Protein AF-A0AAJ5BG81-F1 (afdb_monomer)

pLDDT: mean 87.56, std 11.78, range [44.16, 97.94]

Secondary structure (DSSP, 8-state):
--HHHHHHHHHHHHTTSSSHHHHHHHTBT-SS-HHHHHHHHHHTTPPTTSSS-SB--SEEEEEEGGGTEEEEEE-TTTTT-SB--GGG-EEEEEEEE-SSTT---SPPGGG--TTT--HHHHHTTS-S-BPPPPTTSEEEEE-TTSEEEEEEE-TTTSSSEEEEEEEETTTT----PPP--

Nearest PDB structures (foldseek):
  8zqg-assembly1_B  TM=4.644E-01  e=1.596E-01  Homo sapiens
  3h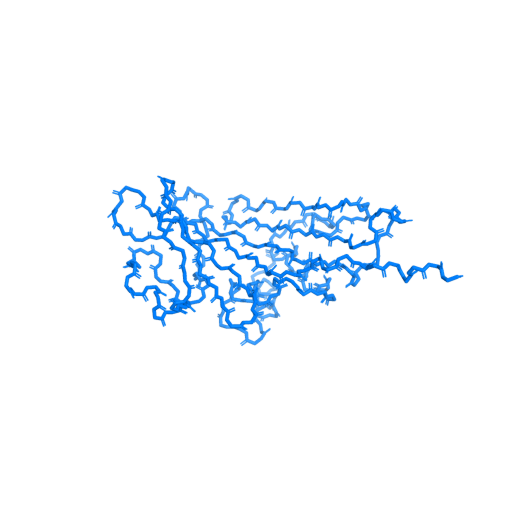xm-assembly1_A  TM=5.749E-01  e=1.935E+00  Thermus thermophilus HB27
  4ncb-assembly1_A  TM=5.643E-01  e=2.516E+00  Thermus thermophilus
  4n76-assembly1_A  TM=5.417E-01  e=2.516E+00  Thermus thermophilus
  5xq2-assembly1_A  TM=5.179E-01  e=2.686E+00  Thermus thermophilus HB27

Mea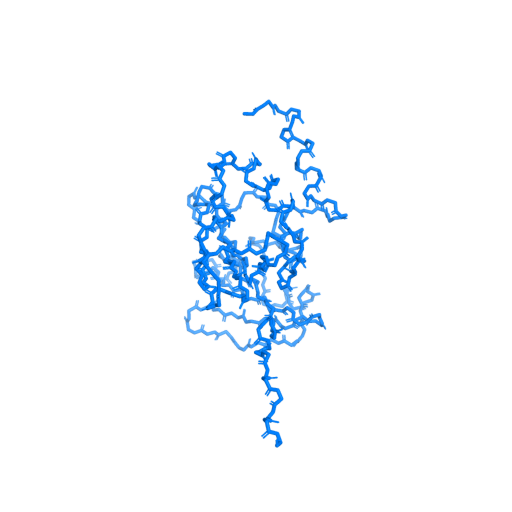n predicted aligned error: 6.21 Å

Foldseek 3Di:
DDPVLLVVLQVVQQPPHPHNQQSLQVQFLPFQCLVSVVSVCVNLVHDPCQRPPQFFDQWRWHPPQLQQKIWIKGALCNVPDRGGDSRRIGGFKMKFFDPDPRGNPIQHPQNDDQAAADPVVVCVRAHPDKDDQDPQRWIWGAHPVQKIWIFRADPVPNGGTGMIMIGGPPSDPDPDDPDDD

Solvent-accessible surface area (backbone atoms only — not comparable to full-atom values): 10131 Å² total; per-residue (Å²): 132,60,71,67,62,51,52,53,48,49,52,64,59,12,62,97,39,98,38,61,42,40,34,52,60,71,40,36,51,34,59,64,43,42,74,60,51,53,47,50,33,59,73,69,70,48,63,89,48,66,87,63,51,68,65,50,46,68,65,46,79,40,73,41,61,79,48,16,37,36,41,35,30,32,34,90,57,38,91,81,36,68,59,67,62,64,51,50,38,26,32,48,28,43,33,40,32,52,77,53,102,33,22,42,85,66,72,54,46,76,83,50,50,49,76,72,36,42,82,72,62,45,36,81,59,63,29,92,48,60,55,74,74,44,96,83,39,34,33,41,27,50,36,98,86,43,35,36,42,35,38,27,49,29,81,91,69,81,40,12,45,31,32,41,36,37,37,34,68,74,67,75,68,74,83,76,71,77,78,84,126

Radius of gyration: 17.56 Å; Cα contacts (8 Å, |Δi|>4): 326; chains: 1; bounding box: 40×59×44 Å

Sequence (181 aa):
MDKTQREIIMQTLMEPFPTLAEAICIRVGCHNIYNWLLRLEQLYELSPHTICPELLKKQHRVVLAQEGLTLTLSHPHVIYVPRGDKERWCLESAEFEFVQTNSWKTEAPFSLDIQSESLTSIQTKLSDDFTDITDDLRQSYYLDDGRVVEVTWNDKLGKGIQRILVVRLGVDIEFELPESE

Structure (mmCIF, N/CA/C/O backbone):
data_AF-A0AAJ5BG81-F1
#
_entry.id   AF-A0AAJ5BG81-F1
#
loop_
_atom_site.group_PDB
_atom_site.id
_atom_site.type_symbol
_atom_site.label_atom_id
_atom_site.label_alt_id
_atom_site.label_comp_id
_atom_site.label_asym_id
_atom_site.label_entity_id
_atom_site.label_seq_id
_atom_site.pdbx_PDB_ins_code
_atom_site.Cartn_x
_atom_site.Cartn_y
_atom_site.Cartn_z
_atom_site.occupancy
_atom_site.B_iso_or_equiv
_atom_site.auth_seq_id
_atom_site.auth_comp_id
_atom_site.auth_asym_id
_atom_site.auth_atom_id
_atom_site.pdbx_PDB_model_num
ATOM 1 N N . MET A 1 1 ? 7.440 21.976 -7.344 1.00 82.38 1 MET A N 1
ATOM 2 C CA . MET A 1 1 ? 6.449 21.811 -8.434 1.00 82.38 1 MET A CA 1
ATOM 3 C C . MET A 1 1 ? 5.371 22.885 -8.299 1.00 82.38 1 MET A C 1
ATOM 5 O O . MET A 1 1 ? 5.096 23.277 -7.168 1.00 82.38 1 MET A O 1
ATOM 9 N N . ASP A 1 2 ? 4.781 23.396 -9.389 1.00 88.38 2 ASP A N 1
ATOM 10 C CA . ASP A 1 2 ? 3.639 24.318 -9.255 1.00 88.38 2 ASP A CA 1
ATOM 11 C C . ASP A 1 2 ? 2.362 23.574 -8.812 1.00 88.38 2 ASP A C 1
ATOM 13 O O . ASP A 1 2 ? 2.236 22.357 -8.978 1.00 88.38 2 ASP A O 1
ATOM 17 N N . LYS A 1 3 ? 1.424 24.291 -8.180 1.00 86.69 3 LYS A N 1
ATOM 18 C CA . LYS A 1 3 ? 0.228 23.686 -7.572 1.00 86.69 3 LYS A CA 1
ATOM 19 C C . LYS A 1 3 ? -0.666 22.993 -8.610 1.00 86.69 3 LYS A C 1
ATOM 21 O O . LYS A 1 3 ? -1.166 21.904 -8.344 1.00 86.69 3 LYS A O 1
ATOM 26 N N . THR A 1 4 ? -0.813 23.589 -9.789 1.00 91.19 4 THR A N 1
ATOM 27 C CA . THR A 1 4 ? -1.658 23.081 -10.877 1.00 91.19 4 THR A CA 1
ATOM 28 C C . THR A 1 4 ? -1.113 21.767 -11.432 1.00 91.19 4 THR A C 1
ATOM 30 O O . THR A 1 4 ? -1.856 20.809 -11.631 1.00 91.19 4 THR A O 1
ATOM 33 N N . GLN A 1 5 ? 0.202 21.680 -11.630 1.00 91.62 5 GLN A N 1
ATOM 34 C CA . GLN A 1 5 ? 0.871 20.468 -12.085 1.00 91.62 5 GLN A CA 1
ATOM 35 C C . GLN A 1 5 ? 0.736 19.336 -11.061 1.00 91.62 5 GLN A C 1
ATOM 37 O O . GLN A 1 5 ? 0.452 18.198 -11.440 1.00 91.62 5 GLN A O 1
ATOM 42 N N . ARG A 1 6 ? 0.876 19.649 -9.765 1.00 92.12 6 ARG A N 1
ATOM 43 C CA . ARG A 1 6 ? 0.668 18.677 -8.681 1.00 92.12 6 ARG A CA 1
ATOM 44 C C . ARG A 1 6 ? -0.755 18.112 -8.694 1.00 92.12 6 ARG A C 1
ATOM 46 O O . ARG A 1 6 ? -0.924 16.905 -8.550 1.00 92.12 6 ARG A O 1
ATOM 53 N N . GLU A 1 7 ? -1.760 18.965 -8.883 1.00 92.62 7 GLU A N 1
ATOM 54 C CA . GLU A 1 7 ? -3.172 18.563 -8.951 1.00 92.62 7 GLU A CA 1
ATOM 55 C C . GLU A 1 7 ? -3.458 17.659 -10.158 1.00 92.62 7 GLU A C 1
ATOM 57 O O . GLU A 1 7 ? -4.109 16.627 -10.004 1.00 92.62 7 GLU A O 1
ATOM 62 N N . ILE A 1 8 ? -2.907 17.981 -11.333 1.00 93.88 8 ILE A N 1
ATOM 63 C CA . ILE A 1 8 ? -3.045 17.152 -12.543 1.00 93.88 8 ILE A CA 1
ATOM 64 C C . ILE A 1 8 ? -2.420 15.767 -12.335 1.00 93.88 8 ILE A C 1
ATOM 66 O O . ILE A 1 8 ? -3.036 14.751 -12.667 1.00 93.88 8 ILE A O 1
ATOM 70 N N . ILE A 1 9 ? -1.206 15.709 -11.776 1.00 94.25 9 ILE A N 1
ATOM 71 C CA . ILE A 1 9 ? -0.529 14.437 -11.485 1.00 94.25 9 ILE A CA 1
ATOM 72 C C . ILE A 1 9 ? -1.355 13.617 -10.493 1.00 94.25 9 ILE A C 1
ATOM 74 O O . ILE A 1 9 ? -1.564 12.428 -10.722 1.00 94.25 9 ILE A O 1
ATOM 78 N N . MET A 1 10 ? -1.864 14.253 -9.435 1.00 93.06 10 MET A N 1
ATOM 79 C CA . MET A 1 10 ? -2.703 13.598 -8.434 1.00 93.06 10 MET A CA 1
ATOM 80 C C . MET A 1 10 ? -3.964 12.987 -9.062 1.00 93.06 10 MET A C 1
ATOM 82 O O . MET A 1 10 ? -4.200 11.792 -8.904 1.00 93.06 10 MET A O 1
ATOM 86 N N . GLN A 1 11 ? -4.726 13.760 -9.842 1.00 93.38 11 GLN A N 1
ATOM 87 C CA . GLN A 1 11 ? -5.925 13.264 -10.537 1.00 93.38 11 GLN A CA 1
ATOM 88 C C . GLN A 1 11 ? -5.607 12.072 -11.441 1.00 93.38 11 GLN A C 1
ATOM 90 O O . GLN A 1 11 ? -6.301 11.059 -11.428 1.00 93.38 11 GLN A O 1
ATOM 95 N N . THR A 1 12 ? -4.501 12.172 -12.173 1.00 94.25 12 THR A N 1
ATOM 96 C CA . THR A 1 12 ? -4.049 11.125 -13.087 1.00 94.25 12 THR A CA 1
ATOM 97 C C . THR A 1 12 ? -3.624 9.844 -12.358 1.00 94.25 12 THR A C 1
ATOM 99 O O . THR A 1 12 ? -3.783 8.743 -12.885 1.00 94.25 12 THR A O 1
ATOM 102 N N . LEU A 1 13 ? -3.033 9.965 -11.166 1.00 94.94 13 LEU A N 1
ATOM 103 C CA . LEU A 1 13 ? -2.655 8.819 -10.338 1.00 94.94 13 LEU A CA 1
ATOM 104 C C . LEU A 1 13 ? -3.878 8.126 -9.737 1.00 94.94 13 LEU A C 1
ATOM 106 O O . LEU A 1 13 ? -3.864 6.900 -9.605 1.00 94.94 13 LEU A O 1
ATOM 110 N N . MET A 1 14 ? -4.893 8.914 -9.378 1.00 95.12 14 MET A N 1
ATOM 111 C CA . MET A 1 14 ? -6.110 8.446 -8.729 1.00 95.12 14 MET A CA 1
ATOM 112 C C . MET A 1 14 ? -7.045 7.725 -9.694 1.00 95.12 14 MET A C 1
ATOM 114 O O . MET A 1 14 ? -7.597 6.714 -9.300 1.00 95.12 14 MET A O 1
ATOM 118 N N . GLU A 1 15 ? -7.201 8.164 -10.945 1.00 91.31 15 GLU A N 1
ATOM 119 C CA . GLU A 1 15 ? -8.216 7.615 -11.858 1.00 91.31 15 GLU A CA 1
ATOM 120 C C . GLU A 1 15 ? -8.143 6.072 -12.033 1.00 91.31 15 GLU A C 1
ATOM 122 O O . GLU A 1 15 ? -7.051 5.519 -12.246 1.00 91.31 15 GLU A O 1
ATOM 127 N N . PRO A 1 16 ? -9.286 5.348 -11.973 1.00 92.88 16 PRO A N 1
ATOM 128 C CA . PRO A 1 16 ? -10.665 5.796 -11.685 1.00 92.88 16 PRO A CA 1
ATOM 129 C C . PRO A 1 16 ? -11.052 5.777 -10.188 1.00 92.88 16 PRO A C 1
ATOM 131 O O . PRO A 1 16 ? -12.233 5.790 -9.849 1.00 92.88 16 PRO A O 1
ATOM 134 N N . PHE A 1 17 ? -10.079 5.689 -9.288 1.00 94.19 17 PHE A N 1
ATOM 135 C CA . PHE A 1 17 ? -10.273 5.516 -7.852 1.00 94.19 17 PHE A CA 1
ATOM 136 C C . PHE A 1 17 ? -10.513 6.850 -7.123 1.00 94.19 17 PHE A C 1
ATOM 138 O O . PHE A 1 17 ? -9.946 7.881 -7.497 1.00 94.19 17 PHE A O 1
ATOM 145 N N . PRO A 1 18 ? -11.327 6.846 -6.055 1.00 90.81 18 PRO A N 1
ATOM 146 C CA . PRO A 1 18 ? -11.642 8.037 -5.271 1.00 90.81 18 PRO A CA 1
ATOM 147 C C . PRO A 1 18 ? -10.459 8.561 -4.452 1.00 90.81 18 PRO A C 1
ATOM 149 O O . PRO A 1 18 ? -10.430 9.750 -4.146 1.00 90.81 18 PRO A O 1
ATOM 152 N N . THR A 1 19 ? -9.477 7.717 -4.109 1.00 94.31 19 THR A N 1
ATOM 153 C CA . THR A 1 19 ? -8.321 8.109 -3.288 1.00 94.31 19 THR A CA 1
ATOM 154 C C . THR A 1 19 ? -7.008 7.581 -3.860 1.00 94.31 19 THR A C 1
ATOM 156 O O . THR A 1 19 ? -6.962 6.556 -4.547 1.00 94.31 19 THR A O 1
ATOM 159 N N . LEU A 1 20 ? -5.901 8.264 -3.546 1.00 95.81 20 LEU A N 1
ATOM 160 C CA . LEU A 1 20 ? -4.566 7.777 -3.903 1.00 95.81 20 LEU A CA 1
ATOM 161 C C . LEU A 1 20 ? -4.244 6.456 -3.189 1.00 95.81 20 LEU A C 1
ATOM 163 O O . LEU A 1 20 ? -3.620 5.581 -3.785 1.00 95.81 20 LEU A O 1
ATOM 167 N N . ALA A 1 21 ? -4.691 6.288 -1.940 1.00 96.62 21 ALA A N 1
ATOM 168 C CA . ALA A 1 21 ? -4.497 5.051 -1.191 1.00 96.62 21 ALA A CA 1
ATOM 169 C C . ALA A 1 21 ? -5.167 3.858 -1.888 1.00 96.62 21 ALA A C 1
ATOM 171 O O . ALA A 1 21 ? -4.543 2.808 -2.038 1.00 96.62 21 ALA A O 1
ATOM 172 N N . GLU A 1 22 ? -6.392 4.023 -2.391 1.00 95.81 22 GLU A N 1
ATOM 173 C CA . GLU A 1 22 ? -7.070 2.986 -3.176 1.00 95.81 22 GLU A CA 1
ATOM 174 C C . GLU A 1 22 ? -6.358 2.713 -4.500 1.00 95.81 22 GLU A C 1
ATOM 176 O O . GLU A 1 22 ? -6.119 1.552 -4.842 1.00 95.81 22 GLU A O 1
ATOM 181 N N . ALA A 1 23 ? -5.933 3.766 -5.203 1.00 96.62 23 ALA A N 1
ATOM 182 C CA . ALA A 1 23 ? -5.165 3.630 -6.435 1.00 96.62 23 ALA A CA 1
ATOM 183 C C . ALA A 1 23 ? -3.853 2.850 -6.234 1.00 96.62 23 ALA A C 1
ATOM 185 O O . ALA A 1 23 ? -3.484 2.051 -7.101 1.00 96.62 23 ALA A O 1
ATOM 186 N N . ILE A 1 24 ? -3.170 3.051 -5.103 1.00 97.00 24 ILE A N 1
ATOM 187 C CA . ILE A 1 24 ? -2.001 2.263 -4.693 1.00 97.00 24 ILE A CA 1
ATOM 188 C C . ILE A 1 24 ? -2.420 0.810 -4.417 1.00 97.00 24 ILE A C 1
ATOM 190 O O . ILE A 1 24 ? -1.849 -0.110 -4.999 1.00 97.00 24 ILE A O 1
ATOM 194 N N . CYS A 1 25 ? -3.436 0.594 -3.576 1.00 96.62 25 CYS A N 1
ATOM 195 C CA . CYS A 1 25 ? -3.852 -0.742 -3.135 1.00 96.62 25 CYS A CA 1
ATOM 196 C C . CYS A 1 25 ? -4.343 -1.640 -4.275 1.00 96.62 25 CYS A C 1
ATOM 198 O O . CYS A 1 25 ? -4.150 -2.853 -4.212 1.00 96.62 25 CYS A O 1
ATOM 200 N N . ILE A 1 26 ? -4.988 -1.085 -5.307 1.00 94.94 26 ILE A N 1
ATOM 201 C CA . ILE A 1 26 ? -5.425 -1.865 -6.479 1.00 94.94 26 ILE A CA 1
ATOM 202 C C . ILE A 1 26 ? -4.223 -2.329 -7.312 1.00 94.94 26 ILE A C 1
ATOM 204 O O . ILE A 1 26 ? -4.282 -3.372 -7.956 1.00 94.94 26 ILE A O 1
ATOM 208 N N . ARG A 1 27 ? -3.125 -1.567 -7.303 1.00 95.31 27 ARG A N 1
ATOM 209 C CA . ARG A 1 27 ? -1.919 -1.867 -8.087 1.00 95.31 27 ARG A CA 1
ATOM 210 C C . ARG A 1 27 ? -0.968 -2.835 -7.385 1.00 95.31 27 ARG A C 1
ATOM 212 O O . ARG A 1 27 ? 0.030 -3.228 -7.986 1.00 95.31 27 ARG A O 1
ATOM 219 N N . VAL A 1 28 ? -1.267 -3.241 -6.151 1.00 96.00 28 VAL A N 1
ATOM 220 C CA . VAL A 1 28 ? -0.516 -4.289 -5.453 1.00 96.00 28 VAL A CA 1
ATOM 221 C C . VAL A 1 28 ? -0.677 -5.618 -6.204 1.00 96.00 28 VAL A C 1
ATOM 223 O O . VAL A 1 28 ? -1.785 -6.092 -6.456 1.00 96.00 28 VAL A O 1
ATOM 226 N N . GLY A 1 29 ? 0.450 -6.208 -6.595 1.00 91.56 29 GLY A N 1
ATOM 227 C CA . GLY A 1 29 ? 0.551 -7.393 -7.441 1.00 91.56 29 GLY A CA 1
ATOM 228 C C . GLY A 1 29 ? 0.377 -7.132 -8.941 1.00 91.56 29 GLY A C 1
ATOM 229 O O . GLY A 1 29 ? 0.262 -8.086 -9.710 1.00 91.56 29 GLY A O 1
ATOM 230 N N . CYS A 1 30 ? 0.316 -5.872 -9.383 1.00 91.12 30 CYS A N 1
ATOM 231 C CA . CYS A 1 30 ? 0.249 -5.533 -10.804 1.00 91.12 30 CYS A CA 1
ATOM 232 C C . CYS A 1 30 ? 1.639 -5.308 -11.412 1.00 91.12 30 CYS A C 1
ATOM 234 O O . CYS A 1 30 ? 2.521 -4.722 -10.789 1.00 91.12 30 CYS A O 1
ATOM 236 N N . HIS A 1 31 ? 1.766 -5.698 -12.681 1.00 89.06 31 HIS A N 1
ATOM 237 C CA . HIS A 1 31 ? 2.884 -5.363 -13.567 1.00 89.06 31 HIS A CA 1
ATOM 238 C C . HIS A 1 31 ? 2.476 -4.245 -14.542 1.00 89.06 31 HIS A C 1
ATOM 240 O O . HIS A 1 31 ? 1.313 -3.836 -14.569 1.00 89.06 31 HIS A O 1
ATOM 246 N N . ASN A 1 32 ? 3.406 -3.771 -15.376 1.00 88.81 32 ASN A N 1
ATOM 247 C CA . ASN A 1 32 ? 3.194 -2.705 -16.368 1.00 88.81 32 ASN A CA 1
ATOM 248 C C . ASN A 1 32 ? 2.712 -1.383 -15.740 1.00 88.81 32 ASN A C 1
ATOM 250 O O . ASN A 1 32 ? 1.929 -0.630 -16.321 1.00 88.81 32 ASN A O 1
ATOM 254 N N . ILE A 1 33 ? 3.165 -1.100 -14.516 1.00 92.31 33 ILE A N 1
ATOM 255 C CA . ILE A 1 33 ? 2.806 0.107 -13.757 1.00 92.31 33 ILE A CA 1
ATOM 256 C C . ILE A 1 33 ? 3.900 1.182 -13.796 1.00 92.31 33 ILE A C 1
ATOM 258 O O . ILE A 1 33 ? 3.809 2.180 -13.085 1.00 92.31 33 ILE A O 1
ATOM 262 N N . TYR A 1 34 ? 4.924 1.032 -14.640 1.00 92.50 34 TYR A N 1
ATOM 263 C CA . TYR A 1 34 ? 6.103 1.907 -14.656 1.00 92.50 34 TYR A CA 1
ATOM 264 C C . TYR A 1 34 ? 5.769 3.389 -14.838 1.00 92.50 34 TYR A C 1
ATOM 266 O O . TYR A 1 34 ? 6.189 4.229 -14.046 1.00 92.50 34 TYR A O 1
ATOM 274 N N . ASN A 1 35 ? 4.951 3.722 -15.840 1.00 93.44 35 ASN A N 1
ATOM 275 C CA . ASN A 1 35 ? 4.545 5.109 -16.086 1.00 93.44 35 ASN A CA 1
ATOM 276 C C . ASN A 1 35 ? 3.759 5.705 -14.910 1.00 93.44 35 ASN A C 1
ATOM 278 O O . ASN A 1 35 ? 3.845 6.904 -14.643 1.00 93.44 35 ASN A O 1
ATOM 282 N N . TRP A 1 36 ? 2.999 4.871 -14.198 1.00 95.56 36 TRP A N 1
ATOM 283 C CA . TRP A 1 36 ? 2.283 5.284 -12.997 1.00 95.56 36 TRP A CA 1
ATOM 284 C C . TRP A 1 36 ? 3.257 5.519 -11.830 1.00 95.56 36 TRP A C 1
ATOM 286 O O . TRP A 1 36 ? 3.169 6.548 -11.166 1.00 95.56 36 TRP A O 1
ATOM 296 N N . LEU A 1 37 ? 4.262 4.654 -11.654 1.00 94.75 37 LEU A N 1
ATOM 297 C CA . LEU A 1 37 ? 5.321 4.826 -10.652 1.00 94.75 37 LEU A CA 1
ATOM 298 C C . LEU A 1 37 ? 6.168 6.085 -10.901 1.00 94.75 37 LEU A C 1
ATOM 300 O O . LEU A 1 37 ? 6.485 6.795 -9.953 1.00 94.75 37 LEU A O 1
ATOM 304 N N . LEU A 1 38 ? 6.466 6.429 -12.159 1.00 94.06 38 LEU A N 1
ATOM 305 C CA . LEU A 1 38 ? 7.151 7.687 -12.493 1.00 94.06 38 LEU A CA 1
ATOM 306 C C . LEU A 1 38 ? 6.333 8.923 -12.102 1.00 94.06 38 LEU A C 1
ATOM 308 O O . LEU A 1 38 ? 6.881 9.917 -11.627 1.00 94.06 38 LEU A O 1
ATOM 312 N N . ARG A 1 39 ? 5.010 8.877 -12.283 1.00 95.31 39 ARG A N 1
ATOM 313 C CA . ARG A 1 39 ? 4.120 9.954 -11.823 1.00 95.31 39 ARG A CA 1
ATOM 314 C C . ARG A 1 39 ? 4.104 10.043 -10.299 1.00 95.31 39 ARG A C 1
ATOM 316 O O . ARG A 1 39 ? 4.029 11.144 -9.764 1.00 95.31 39 ARG A O 1
ATOM 323 N N . LEU A 1 40 ? 4.229 8.910 -9.611 1.00 95.19 40 LEU A N 1
ATOM 324 C CA . LEU A 1 40 ? 4.355 8.871 -8.158 1.00 95.19 40 LEU A CA 1
ATOM 325 C C . LEU A 1 40 ? 5.679 9.501 -7.690 1.00 95.19 40 LEU A C 1
ATOM 327 O O . LEU A 1 40 ? 5.664 10.304 -6.760 1.00 95.19 40 LEU A O 1
ATOM 331 N N . GLU A 1 41 ? 6.800 9.234 -8.377 1.00 95.06 41 GLU A N 1
ATOM 332 C CA . GLU A 1 41 ? 8.077 9.928 -8.126 1.00 95.06 41 GLU A CA 1
ATOM 333 C C . GLU A 1 41 ? 7.926 11.446 -8.267 1.00 95.06 41 GLU A C 1
ATOM 335 O O . GLU A 1 41 ? 8.380 12.195 -7.404 1.00 95.06 41 GLU A O 1
ATOM 340 N N . GLN A 1 42 ? 7.248 11.904 -9.325 1.00 94.88 42 GLN A N 1
ATOM 341 C CA . GLN A 1 42 ? 7.003 13.329 -9.560 1.00 94.88 42 GLN A CA 1
ATOM 342 C C . GLN A 1 42 ? 6.108 13.953 -8.485 1.00 94.88 42 GLN A C 1
ATOM 344 O O . GLN A 1 42 ? 6.401 15.052 -8.015 1.00 94.88 42 GLN A O 1
ATOM 349 N N . LEU A 1 43 ? 5.039 13.260 -8.072 1.00 94.62 43 LEU A N 1
ATOM 350 C CA . LEU A 1 43 ? 4.127 13.736 -7.030 1.00 94.62 43 LEU A CA 1
ATOM 351 C C . LEU A 1 43 ? 4.872 14.017 -5.718 1.00 94.62 43 LEU A C 1
ATOM 353 O O . LEU A 1 43 ? 4.618 15.034 -5.065 1.00 94.62 43 LEU A O 1
ATOM 357 N N . TYR A 1 44 ? 5.785 13.122 -5.345 1.00 93.44 44 TYR A N 1
ATOM 358 C CA . TYR A 1 44 ? 6.571 13.215 -4.116 1.00 93.44 44 TYR A CA 1
ATOM 359 C C . TYR A 1 44 ? 7.926 13.913 -4.302 1.00 93.44 44 TYR A C 1
ATOM 361 O O . TYR A 1 44 ? 8.736 13.910 -3.381 1.00 93.44 44 TYR A O 1
ATOM 369 N N . GLU A 1 45 ? 8.162 14.526 -5.468 1.00 94.00 45 GLU A N 1
ATOM 370 C CA . GLU A 1 45 ? 9.395 15.253 -5.804 1.00 94.00 45 GLU A CA 1
ATOM 371 C C . GLU A 1 45 ? 10.677 14.438 -5.532 1.00 94.00 45 GLU A C 1
ATOM 373 O O . GLU A 1 45 ? 11.700 14.965 -5.093 1.00 94.00 45 GLU A O 1
ATOM 378 N N . LEU A 1 46 ? 10.620 13.129 -5.791 1.00 94.44 46 LEU A N 1
ATOM 379 C CA . LEU A 1 46 ? 11.749 12.224 -5.602 1.00 94.44 46 LEU A CA 1
ATOM 380 C C . LEU A 1 46 ? 12.776 12.393 -6.722 1.00 94.44 46 LEU A C 1
ATOM 382 O O . LEU A 1 46 ? 12.448 12.753 -7.855 1.00 94.44 46 LEU A O 1
ATOM 386 N N . SER A 1 47 ? 14.031 12.059 -6.422 1.00 93.50 47 SER A N 1
ATOM 387 C CA . SER A 1 47 ? 15.056 11.929 -7.457 1.00 93.50 47 SER A CA 1
ATOM 388 C C . SER A 1 47 ? 14.631 10.878 -8.493 1.00 93.50 47 SER A C 1
ATOM 390 O O . SER A 1 47 ? 14.049 9.857 -8.107 1.00 93.50 47 SER A O 1
ATOM 392 N N . PRO A 1 48 ? 14.953 11.061 -9.785 1.00 90.38 48 PRO A N 1
ATOM 393 C CA . PRO A 1 48 ? 14.655 10.061 -10.805 1.00 90.38 48 PRO A CA 1
ATOM 394 C C . PRO A 1 48 ? 15.200 8.682 -10.421 1.00 90.38 48 PRO A C 1
ATOM 396 O O . PRO A 1 48 ? 16.322 8.588 -9.916 1.00 90.38 48 PRO A O 1
ATOM 399 N N . HIS A 1 49 ? 14.431 7.626 -10.698 1.00 89.94 49 HIS A N 1
ATOM 400 C CA . HIS A 1 49 ? 14.806 6.231 -10.417 1.00 89.94 49 HIS A CA 1
ATOM 401 C C . HIS A 1 49 ? 14.870 5.866 -8.924 1.00 89.94 49 HIS A C 1
ATOM 403 O O . HIS A 1 49 ? 15.453 4.841 -8.564 1.00 89.94 49 HIS A O 1
ATOM 409 N N . THR A 1 50 ? 14.269 6.674 -8.045 1.00 92.19 50 THR A N 1
ATOM 410 C CA . THR A 1 50 ? 14.148 6.350 -6.615 1.00 92.19 50 THR A CA 1
ATOM 411 C C . THR A 1 50 ? 13.201 5.175 -6.390 1.00 92.19 50 THR A C 1
ATOM 413 O O . THR A 1 50 ? 13.507 4.295 -5.590 1.00 92.19 50 THR A O 1
ATOM 416 N N . ILE A 1 51 ? 12.063 5.145 -7.086 1.00 91.56 51 ILE A N 1
ATOM 417 C CA . ILE A 1 51 ? 11.071 4.068 -7.022 1.00 91.56 51 ILE A CA 1
ATOM 418 C C . ILE A 1 51 ? 11.454 2.926 -7.961 1.00 91.56 51 ILE A C 1
ATOM 420 O O . ILE A 1 51 ? 11.365 1.766 -7.572 1.00 91.56 51 ILE A O 1
ATOM 424 N N . CYS A 1 52 ? 11.905 3.246 -9.177 1.00 88.81 52 CYS A N 1
ATOM 425 C CA . CYS A 1 52 ? 12.299 2.259 -10.189 1.00 88.81 52 CYS A CA 1
ATOM 426 C C . CYS A 1 52 ? 13.795 2.391 -10.536 1.00 88.81 52 CYS A C 1
ATOM 428 O O . CYS A 1 52 ? 14.128 3.032 -11.544 1.00 88.81 52 CYS A O 1
ATOM 430 N N . PRO A 1 53 ? 14.707 1.822 -9.725 1.00 86.50 53 PRO A N 1
ATOM 431 C CA . PRO A 1 53 ? 16.145 1.896 -9.973 1.00 86.50 53 PRO A CA 1
ATOM 432 C C . PRO A 1 53 ? 16.541 1.175 -11.268 1.00 86.50 53 PRO A C 1
ATOM 434 O O . PRO A 1 53 ? 16.000 0.127 -11.609 1.00 86.50 53 PRO A O 1
ATOM 437 N N . GLU A 1 54 ? 17.530 1.710 -11.989 1.00 83.94 54 GLU A N 1
ATOM 438 C CA . GLU A 1 54 ? 18.041 1.065 -13.210 1.00 83.94 54 GLU A CA 1
ATOM 439 C C . GLU A 1 54 ? 18.788 -0.245 -12.922 1.00 83.94 54 GLU A C 1
ATOM 441 O O . GLU A 1 54 ? 18.753 -1.178 -13.726 1.00 83.94 54 GLU A O 1
ATOM 446 N N . LEU A 1 55 ? 19.475 -0.301 -11.775 1.00 82.44 55 LEU A N 1
ATOM 447 C CA . LEU A 1 55 ? 20.140 -1.502 -11.282 1.00 82.44 55 LEU A CA 1
ATOM 448 C C . LEU A 1 55 ? 19.145 -2.328 -10.478 1.00 82.44 55 LEU A C 1
ATOM 450 O O . LEU A 1 55 ? 18.664 -1.886 -9.430 1.00 82.44 55 LEU A O 1
ATOM 454 N N . LEU A 1 56 ? 18.865 -3.534 -10.965 1.00 79.50 56 LEU A N 1
ATOM 455 C CA . LEU A 1 56 ? 17.883 -4.397 -10.333 1.00 79.50 56 LEU A CA 1
ATOM 456 C C . LEU A 1 56 ? 18.356 -4.942 -8.986 1.00 79.50 56 LEU A C 1
ATOM 458 O O . LEU A 1 56 ? 19.506 -5.343 -8.803 1.00 79.50 56 LEU A O 1
ATOM 462 N N . LYS A 1 57 ? 17.403 -5.015 -8.059 1.00 77.94 57 LYS A N 1
ATOM 463 C CA . LYS A 1 57 ? 17.486 -5.747 -6.795 1.00 77.94 57 LYS A CA 1
ATOM 464 C C . LYS A 1 57 ? 16.259 -6.646 -6.700 1.00 77.94 57 LYS A C 1
ATOM 466 O O . LYS A 1 57 ? 15.219 -6.299 -7.250 1.00 77.94 57 LYS A O 1
ATOM 471 N N . LYS A 1 58 ? 16.390 -7.795 -6.025 1.00 76.00 58 LYS A N 1
ATOM 472 C CA . LYS A 1 58 ? 15.274 -8.743 -5.849 1.00 76.00 58 LYS A CA 1
ATOM 473 C C . LYS A 1 58 ? 14.060 -8.058 -5.249 1.00 76.00 58 LYS A C 1
ATOM 475 O O 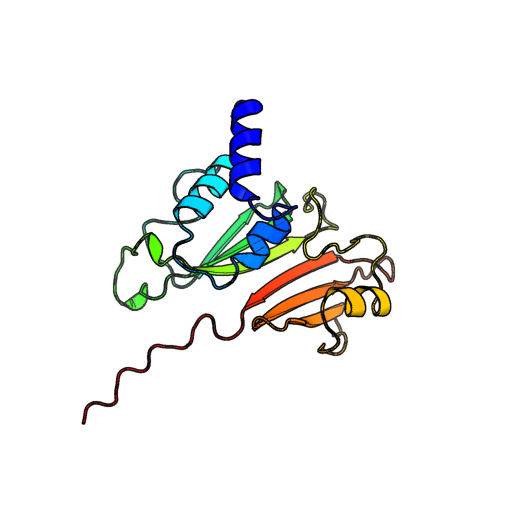. LYS A 1 58 ? 12.971 -8.183 -5.786 1.00 76.00 58 LYS A O 1
ATOM 480 N N . GLN A 1 59 ? 14.300 -7.269 -4.213 1.00 86.81 59 GLN A N 1
ATOM 481 C CA . GLN A 1 59 ? 13.320 -6.368 -3.646 1.00 86.81 59 GLN A CA 1
ATOM 482 C C . GLN A 1 59 ? 13.937 -4.988 -3.490 1.00 86.81 59 GLN A C 1
ATOM 484 O O . GLN A 1 59 ? 15.120 -4.836 -3.156 1.00 86.81 59 GLN A O 1
ATOM 489 N N . HIS A 1 60 ? 13.118 -3.980 -3.735 1.00 91.75 60 HIS A N 1
ATOM 490 C CA . HIS A 1 60 ? 13.458 -2.581 -3.607 1.00 91.75 60 HIS A CA 1
ATOM 491 C C . HIS A 1 60 ? 12.402 -1.895 -2.749 1.00 91.75 60 HIS A C 1
ATOM 493 O O . HIS A 1 60 ? 11.246 -1.755 -3.142 1.00 91.75 60 HIS A O 1
ATOM 499 N N . ARG A 1 61 ? 12.813 -1.494 -1.546 1.00 95.25 61 ARG A N 1
ATOM 500 C CA . ARG A 1 61 ? 11.947 -0.833 -0.572 1.00 95.25 61 ARG A CA 1
ATOM 501 C C . ARG A 1 61 ? 12.128 0.677 -0.658 1.00 95.25 61 ARG A C 1
ATOM 503 O O . ARG A 1 61 ? 13.240 1.177 -0.486 1.00 95.25 61 ARG A O 1
ATOM 510 N N . VAL A 1 62 ? 11.028 1.391 -0.857 1.00 95.38 62 VAL A N 1
ATOM 511 C CA . VAL A 1 62 ? 10.963 2.853 -0.907 1.00 95.38 62 VAL A CA 1
ATOM 512 C C . VAL A 1 62 ? 10.196 3.343 0.310 1.00 95.38 62 VAL A C 1
ATOM 514 O O . VAL A 1 62 ? 9.033 2.995 0.490 1.00 95.38 62 VAL A O 1
ATOM 517 N N . VAL A 1 63 ? 10.841 4.160 1.140 1.00 95.25 63 VAL A N 1
ATOM 518 C CA . VAL A 1 63 ? 10.232 4.721 2.352 1.00 95.25 63 VAL A CA 1
ATOM 519 C C . VAL A 1 63 ? 10.015 6.212 2.152 1.00 95.25 63 VAL A C 1
ATOM 521 O O . VAL A 1 63 ? 10.973 6.985 2.115 1.00 95.25 63 VAL A O 1
ATOM 524 N N . LEU A 1 64 ? 8.756 6.624 2.063 1.00 93.44 64 LEU A N 1
ATOM 525 C CA . LEU A 1 64 ? 8.349 8.025 2.035 1.00 93.44 64 LEU A CA 1
ATOM 526 C C . LEU A 1 64 ? 7.975 8.440 3.452 1.00 93.44 64 LEU A C 1
ATOM 528 O O . LEU A 1 64 ? 6.808 8.629 3.785 1.00 93.44 64 LEU A O 1
ATOM 532 N N . ALA A 1 65 ? 8.995 8.546 4.306 1.00 89.56 65 ALA A N 1
ATOM 533 C CA . ALA A 1 65 ? 8.803 8.699 5.744 1.00 89.56 65 ALA A CA 1
ATOM 534 C C . ALA A 1 65 ? 7.919 9.897 6.101 1.00 89.56 65 ALA A C 1
ATOM 536 O O . ALA A 1 65 ? 7.121 9.767 7.009 1.00 89.56 65 ALA A O 1
ATOM 537 N N . GLN A 1 66 ? 8.028 11.028 5.388 1.00 89.12 66 GLN A N 1
ATOM 538 C CA . GLN A 1 66 ? 7.231 12.247 5.628 1.00 89.12 66 GLN A CA 1
ATOM 539 C C . GLN A 1 66 ? 5.737 12.099 5.296 1.00 89.12 66 GLN A C 1
ATOM 541 O O . GLN A 1 66 ? 4.920 12.902 5.752 1.00 89.12 66 GLN A O 1
ATOM 546 N N . GLU A 1 67 ? 5.407 11.072 4.519 1.00 91.44 67 GLU A N 1
ATOM 547 C CA . GLU A 1 67 ? 4.073 10.781 4.008 1.00 91.44 67 GLU A CA 1
ATOM 548 C C . GLU A 1 67 ? 3.458 9.557 4.690 1.00 91.44 67 GLU A C 1
ATOM 550 O O . GLU A 1 67 ? 2.322 9.226 4.390 1.00 91.44 67 GLU A O 1
ATOM 555 N N . GLY A 1 68 ? 4.188 8.855 5.564 1.00 94.50 68 GLY A N 1
ATOM 556 C CA . GLY A 1 68 ? 3.714 7.619 6.187 1.00 94.50 68 GLY A CA 1
ATOM 557 C C . GLY A 1 68 ? 3.419 6.505 5.180 1.00 94.50 68 GLY A C 1
ATOM 558 O O . GLY A 1 68 ? 2.508 5.718 5.415 1.00 94.50 68 GLY A O 1
ATOM 559 N N . LEU A 1 69 ? 4.146 6.462 4.053 1.00 95.88 69 LEU A N 1
ATOM 560 C CA . LEU A 1 69 ? 3.996 5.453 3.000 1.00 95.88 69 LEU A CA 1
ATOM 561 C C . LEU A 1 69 ? 5.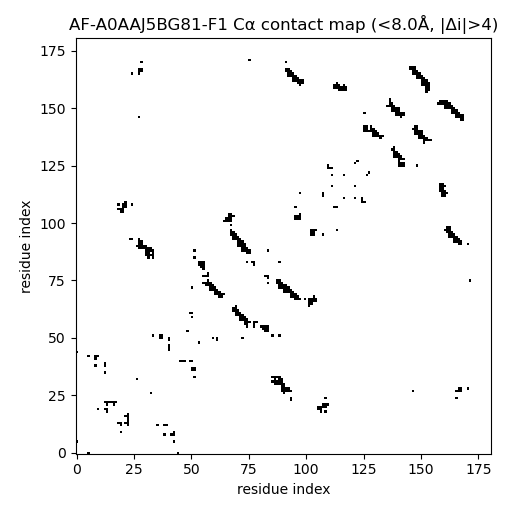295 4.667 2.805 1.00 95.88 69 LEU A C 1
ATOM 563 O O . LEU A 1 69 ? 6.358 5.249 2.577 1.00 95.88 69 LEU A O 1
ATOM 567 N N . THR A 1 70 ? 5.193 3.342 2.794 1.00 97.25 70 THR A N 1
ATOM 568 C CA . THR A 1 70 ? 6.254 2.446 2.325 1.00 97.25 70 THR A CA 1
ATOM 569 C C . THR A 1 70 ? 5.746 1.635 1.138 1.00 97.25 70 THR A C 1
ATOM 571 O O . THR A 1 70 ? 4.662 1.060 1.191 1.00 97.25 70 THR A O 1
ATOM 574 N N . LEU A 1 71 ? 6.550 1.551 0.078 1.00 97.19 71 LEU A N 1
ATOM 575 C CA . LEU A 1 71 ? 6.296 0.700 -1.084 1.00 97.19 71 LEU A CA 1
ATOM 576 C C . LEU A 1 71 ? 7.404 -0.345 -1.193 1.00 97.19 71 LEU A C 1
ATOM 578 O O . LEU A 1 71 ? 8.587 -0.003 -1.104 1.00 97.19 71 LEU A O 1
ATOM 582 N N . THR A 1 72 ? 7.034 -1.600 -1.424 1.00 95.62 72 THR A N 1
ATOM 583 C CA . THR A 1 72 ? 7.989 -2.664 -1.758 1.00 95.62 72 THR A CA 1
ATOM 584 C C . THR A 1 72 ? 7.754 -3.096 -3.188 1.00 95.62 72 THR A C 1
ATOM 586 O O . THR A 1 72 ? 6.644 -3.483 -3.547 1.00 95.62 72 THR A O 1
ATOM 589 N N . LEU A 1 73 ? 8.796 -3.003 -4.006 1.00 93.44 73 LEU A N 1
ATOM 590 C CA . LEU A 1 73 ? 8.760 -3.389 -5.405 1.00 93.44 73 LEU A CA 1
ATOM 591 C C . LEU A 1 73 ? 9.711 -4.545 -5.668 1.00 93.44 73 LEU A C 1
ATOM 593 O O . LEU A 1 73 ? 10.772 -4.638 -5.048 1.00 93.44 73 LEU A O 1
ATOM 597 N N . SER A 1 74 ? 9.382 -5.358 -6.658 1.00 90.25 74 SER A N 1
ATOM 598 C CA . SER A 1 74 ? 10.272 -6.391 -7.170 1.00 90.25 74 SER A CA 1
ATOM 599 C C . SER A 1 74 ? 10.320 -6.397 -8.683 1.00 90.25 74 SER A C 1
ATOM 601 O O . SER A 1 74 ? 9.534 -5.746 -9.380 1.00 90.25 74 SER A O 1
ATOM 603 N N . HIS A 1 75 ? 11.317 -7.116 -9.186 1.00 87.31 75 HIS A N 1
ATOM 604 C CA . HIS A 1 75 ? 11.486 -7.344 -10.603 1.00 87.31 75 HIS A CA 1
ATOM 605 C C . HIS A 1 75 ? 11.803 -8.829 -10.845 1.00 87.31 75 HIS A C 1
ATOM 607 O O . HIS A 1 75 ? 12.878 -9.292 -10.440 1.00 87.31 75 HIS A O 1
ATOM 613 N N . PRO A 1 76 ? 10.950 -9.572 -11.574 1.00 78.88 76 PRO A N 1
ATOM 614 C CA . PRO A 1 76 ? 11.023 -11.034 -11.653 1.00 78.88 76 PRO A CA 1
ATOM 615 C C . PRO A 1 76 ? 12.326 -11.541 -12.286 1.00 78.88 76 PRO A C 1
ATOM 617 O O . PRO A 1 76 ? 12.796 -12.630 -11.981 1.00 78.88 76 PRO A O 1
ATOM 620 N N . HIS A 1 77 ? 12.961 -10.748 -13.156 1.00 75.88 77 HIS A N 1
ATOM 621 C CA . HIS A 1 77 ? 14.171 -11.175 -13.872 1.00 75.88 77 HIS A CA 1
ATOM 622 C C . HIS A 1 77 ? 15.499 -10.722 -13.248 1.00 75.88 77 HIS A C 1
ATOM 624 O O . HIS A 1 77 ? 16.533 -10.819 -13.909 1.00 75.88 77 HIS A O 1
ATOM 630 N N . VAL A 1 78 ? 15.510 -10.221 -12.006 1.00 77.75 78 VAL A N 1
ATOM 631 C CA . VAL A 1 78 ? 16.744 -9.690 -11.385 1.00 77.75 78 VAL A CA 1
ATOM 632 C C . VAL A 1 78 ? 17.908 -10.688 -11.365 1.00 77.75 78 VAL A C 1
ATOM 634 O O . VAL A 1 78 ? 19.067 -10.292 -11.418 1.00 77.75 78 VAL A O 1
ATOM 637 N N . ILE A 1 79 ? 17.606 -11.986 -11.297 1.00 75.00 79 ILE A N 1
ATOM 638 C CA . ILE A 1 79 ? 18.610 -13.050 -11.193 1.00 75.00 79 ILE A CA 1
ATOM 639 C C . ILE A 1 79 ? 19.311 -13.259 -12.544 1.00 75.00 79 ILE A C 1
ATOM 641 O O . ILE A 1 79 ? 20.463 -13.683 -12.592 1.00 75.00 79 ILE A O 1
ATOM 645 N N . TYR A 1 80 ? 18.630 -12.929 -13.643 1.00 76.56 80 TYR A N 1
ATOM 646 C CA . TYR A 1 80 ? 19.086 -13.212 -15.001 1.00 76.56 80 TYR A CA 1
ATOM 647 C C . TYR A 1 80 ? 19.728 -12.005 -15.680 1.00 76.56 80 TYR A C 1
ATOM 649 O O . TYR A 1 80 ? 20.588 -12.176 -16.543 1.00 76.56 80 TYR A O 1
ATOM 657 N N . VAL A 1 81 ? 19.315 -10.784 -15.320 1.00 75.75 81 VAL A N 1
ATOM 658 C CA . VAL A 1 81 ? 19.791 -9.558 -15.969 1.00 75.75 81 VAL A CA 1
ATOM 659 C C . VAL A 1 81 ? 20.060 -8.436 -14.962 1.00 75.75 81 VAL A C 1
ATOM 661 O O . VAL A 1 81 ? 19.280 -8.235 -14.034 1.00 75.75 81 VAL A O 1
ATOM 664 N N . PRO A 1 82 ? 21.128 -7.637 -15.157 1.00 71.69 82 PRO A N 1
ATOM 665 C CA . PRO A 1 82 ? 21.439 -6.514 -14.271 1.00 71.69 82 PRO A CA 1
ATOM 666 C C . PRO A 1 82 ? 20.526 -5.296 -14.491 1.00 71.69 82 PRO A C 1
ATOM 668 O O . PRO A 1 82 ? 20.437 -4.430 -13.622 1.00 71.69 82 PRO A O 1
ATOM 671 N N . ARG A 1 83 ? 19.870 -5.215 -15.657 1.00 76.44 83 ARG A N 1
ATOM 672 C CA . ARG A 1 83 ? 18.939 -4.146 -16.039 1.00 76.44 83 ARG A CA 1
ATOM 673 C C . ARG A 1 83 ? 17.582 -4.750 -16.352 1.00 76.44 83 ARG A C 1
ATOM 675 O O . ARG A 1 83 ? 17.496 -5.660 -17.175 1.00 76.44 83 ARG A O 1
ATOM 682 N N . GLY A 1 84 ? 16.554 -4.235 -15.697 1.00 68.06 84 GLY A N 1
ATOM 683 C CA . GLY A 1 84 ? 15.194 -4.719 -15.857 1.00 68.06 84 GLY A CA 1
ATOM 684 C C . GLY A 1 84 ? 14.463 -4.101 -17.018 1.00 68.06 84 GLY A C 1
ATOM 685 O O . GLY A 1 84 ? 14.742 -2.975 -17.432 1.00 68.06 84 GLY A O 1
ATOM 686 N N . ASP A 1 85 ? 13.491 -4.855 -17.504 1.00 80.69 85 ASP A N 1
ATOM 687 C CA . ASP A 1 85 ? 12.443 -4.305 -18.336 1.00 80.69 85 ASP A CA 1
ATOM 688 C C . ASP A 1 85 ? 11.583 -3.398 -17.452 1.00 80.69 85 ASP A C 1
ATOM 690 O O . ASP A 1 85 ? 11.051 -3.823 -16.426 1.00 80.69 85 ASP A O 1
ATOM 694 N N . LYS A 1 86 ? 11.467 -2.129 -17.845 1.00 82.31 86 LYS A N 1
ATOM 695 C CA . LYS A 1 86 ? 10.710 -1.118 -17.103 1.00 82.31 86 LYS A CA 1
ATOM 696 C C . LYS A 1 86 ? 9.282 -1.583 -16.837 1.00 82.31 86 LYS A C 1
ATOM 698 O O . LYS A 1 86 ? 8.774 -1.372 -15.743 1.00 82.31 86 LYS A O 1
ATOM 703 N N . GLU A 1 87 ? 8.672 -2.283 -17.786 1.00 83.69 87 GLU A N 1
ATOM 704 C CA . GLU A 1 87 ? 7.288 -2.739 -17.672 1.00 83.69 87 GLU A CA 1
ATOM 705 C C . GLU A 1 87 ? 7.124 -3.931 -16.714 1.00 83.69 87 GLU A C 1
ATOM 707 O O . GLU A 1 87 ? 6.018 -4.233 -16.279 1.00 83.69 87 GLU A O 1
ATOM 712 N N . ARG A 1 88 ? 8.216 -4.580 -16.290 1.00 86.56 88 ARG A N 1
ATOM 713 C CA . ARG A 1 88 ? 8.161 -5.743 -15.390 1.00 86.56 88 ARG A CA 1
ATOM 714 C C . ARG A 1 88 ? 8.341 -5.426 -13.914 1.00 86.56 88 ARG A C 1
ATOM 716 O O . ARG A 1 88 ? 8.399 -6.352 -13.111 1.00 86.56 88 ARG A O 1
ATOM 723 N N . TRP A 1 89 ? 8.389 -4.152 -13.540 1.00 88.94 89 TRP A N 1
ATOM 724 C CA . TRP A 1 89 ? 8.265 -3.774 -12.135 1.00 88.94 89 TRP A CA 1
ATOM 725 C C . TRP A 1 89 ? 6.899 -4.188 -11.583 1.00 88.94 89 TRP A C 1
ATOM 727 O O . TRP A 1 89 ? 5.862 -3.854 -12.162 1.00 88.94 89 TRP A O 1
ATOM 737 N N . CYS A 1 90 ? 6.924 -4.887 -10.452 1.00 91.81 90 CYS A N 1
ATOM 738 C CA . CYS A 1 90 ? 5.754 -5.257 -9.670 1.00 91.81 90 CYS A CA 1
ATOM 739 C C . CYS A 1 90 ? 5.749 -4.471 -8.357 1.00 91.81 90 CYS A C 1
ATOM 741 O O . CYS A 1 90 ? 6.791 -4.332 -7.714 1.00 91.81 90 CYS A O 1
ATOM 743 N N . LEU A 1 91 ? 4.584 -3.964 -7.949 1.00 94.69 91 LEU A N 1
ATOM 744 C CA . LEU A 1 91 ? 4.374 -3.466 -6.590 1.00 94.69 91 LEU A CA 1
ATOM 745 C C . LEU A 1 91 ? 3.942 -4.641 -5.707 1.00 94.69 91 LEU A C 1
ATOM 747 O O . LEU A 1 91 ? 2.788 -5.045 -5.756 1.00 94.69 91 LEU A O 1
ATOM 751 N N . GLU A 1 92 ? 4.841 -5.191 -4.898 1.00 94.06 92 GLU A N 1
ATOM 752 C CA . GLU A 1 92 ? 4.539 -6.342 -4.035 1.00 94.06 92 GLU A CA 1
ATOM 753 C C . GLU A 1 92 ? 3.681 -5.960 -2.835 1.00 94.06 92 GLU A C 1
ATOM 755 O O . GLU A 1 92 ? 2.793 -6.713 -2.429 1.00 94.06 92 GLU A O 1
ATOM 760 N N . SER A 1 93 ? 3.966 -4.797 -2.247 1.00 96.75 93 SER A N 1
ATOM 761 C CA . SER A 1 93 ? 3.252 -4.334 -1.068 1.00 96.75 93 SER A CA 1
ATOM 762 C C . SER A 1 93 ? 3.234 -2.822 -0.924 1.00 96.75 93 SER A C 1
ATOM 764 O O . SER A 1 93 ? 4.130 -2.109 -1.390 1.00 96.75 93 SER A O 1
ATOM 766 N N . ALA A 1 94 ? 2.199 -2.348 -0.238 1.00 97.81 94 ALA A N 1
ATOM 767 C CA . ALA A 1 94 ? 2.049 -0.964 0.176 1.00 97.81 94 ALA A CA 1
ATOM 768 C C . ALA A 1 94 ? 1.659 -0.903 1.654 1.00 97.81 94 ALA A C 1
ATOM 770 O O . ALA A 1 94 ? 0.755 -1.612 2.092 1.00 97.81 94 ALA A O 1
ATOM 771 N N . GLU A 1 95 ? 2.332 -0.049 2.413 1.00 97.75 95 GLU A N 1
ATOM 772 C CA . GLU A 1 95 ? 2.116 0.128 3.846 1.00 97.75 95 GLU A CA 1
ATOM 773 C C . GLU A 1 95 ? 1.857 1.599 4.169 1.00 97.75 95 GLU A C 1
ATOM 775 O O . GLU A 1 95 ? 2.612 2.473 3.743 1.00 97.75 95 GLU A O 1
ATOM 780 N N . PHE A 1 96 ? 0.803 1.848 4.944 1.00 97.06 96 PHE A N 1
ATOM 781 C CA . PHE A 1 96 ? 0.335 3.160 5.375 1.00 97.06 96 PHE A CA 1
ATOM 782 C C . PHE A 1 96 ? 0.397 3.251 6.902 1.00 97.06 96 PHE A C 1
ATOM 784 O O . PHE A 1 96 ? -0.203 2.425 7.592 1.00 97.06 96 PHE A O 1
ATOM 791 N N . GLU A 1 97 ? 1.084 4.256 7.441 1.00 95.25 97 GLU A N 1
ATOM 792 C CA . GLU A 1 97 ? 1.202 4.500 8.885 1.00 95.25 97 GLU A CA 1
ATOM 793 C C . GLU A 1 97 ? 0.412 5.740 9.313 1.00 95.25 97 GLU A C 1
ATOM 795 O O . GLU A 1 97 ? 0.557 6.800 8.715 1.00 95.25 97 GLU A O 1
ATOM 800 N N . PHE A 1 98 ? -0.376 5.663 10.390 1.00 91.19 98 PHE A N 1
ATOM 801 C CA . PHE A 1 98 ? -1.347 6.716 10.728 1.00 91.19 98 PHE A CA 1
ATOM 802 C C . PHE A 1 98 ? -1.096 7.475 12.038 1.00 91.19 98 PHE A C 1
ATOM 804 O O . PHE A 1 98 ? -1.622 8.572 12.222 1.00 91.19 98 PHE A O 1
ATOM 811 N N . VAL A 1 99 ? -0.304 6.927 12.962 1.00 77.12 99 VAL A N 1
ATOM 812 C CA . VAL A 1 99 ? -0.204 7.441 14.350 1.00 77.12 99 VAL A CA 1
ATOM 813 C C . VAL A 1 99 ? 1.165 8.087 14.647 1.00 77.12 99 VAL A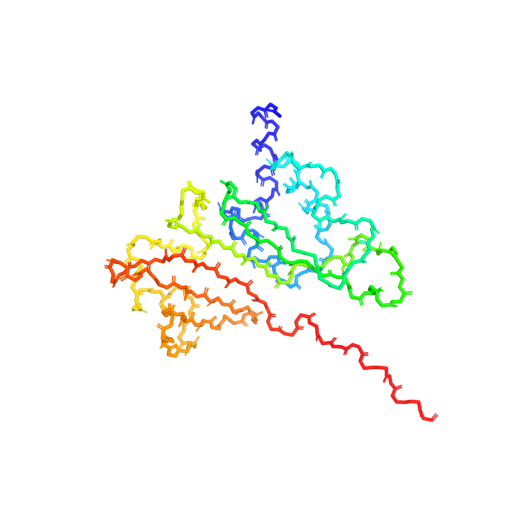 C 1
ATOM 815 O O . VAL A 1 99 ? 1.453 8.477 15.776 1.00 77.12 99 VAL A O 1
ATOM 818 N N . GLN A 1 100 ? 2.024 8.252 13.636 1.00 66.81 100 GLN A N 1
ATOM 819 C CA . GLN A 1 100 ? 3.340 8.890 13.775 1.00 66.81 100 GLN A CA 1
ATOM 820 C C . GLN A 1 100 ? 3.326 10.380 13.382 1.00 66.81 100 GLN A C 1
ATOM 822 O O . GLN A 1 100 ? 2.421 10.848 12.700 1.00 66.81 100 GLN A O 1
ATOM 827 N N . THR A 1 101 ? 4.358 11.141 13.778 1.00 63.38 101 THR A N 1
ATOM 828 C CA . THR A 1 101 ? 4.541 12.565 13.403 1.00 63.38 101 THR A CA 1
ATOM 829 C C . THR A 1 101 ? 4.520 12.787 11.888 1.00 63.38 101 THR A C 1
ATOM 831 O O . THR A 1 101 ? 4.140 13.858 11.418 1.00 63.38 101 THR A O 1
ATOM 834 N N . ASN A 1 102 ? 4.889 11.756 11.131 1.00 70.94 102 ASN A N 1
ATOM 835 C CA . ASN A 1 102 ? 4.850 11.736 9.681 1.00 70.94 102 ASN A CA 1
ATOM 836 C C . ASN A 1 102 ? 3.855 10.683 9.171 1.00 70.94 102 ASN A C 1
ATOM 838 O O . ASN A 1 102 ? 4.215 9.784 8.420 1.00 70.94 102 ASN A O 1
ATOM 842 N N . SER A 1 103 ? 2.617 10.753 9.648 1.00 85.44 103 SER A N 1
ATOM 843 C CA . SER A 1 103 ? 1.557 9.841 9.239 1.00 85.44 103 SER A CA 1
ATOM 844 C C . SER A 1 103 ? 1.056 10.112 7.823 1.00 85.44 103 SER A C 1
ATOM 846 O O . SER A 1 103 ? 1.175 11.224 7.305 1.00 85.44 103 SER A O 1
ATOM 848 N N . TRP A 1 104 ? 0.432 9.098 7.230 1.00 89.88 104 TRP A N 1
ATOM 849 C CA . TRP A 1 104 ? -0.406 9.217 6.052 1.00 89.88 104 TRP A CA 1
ATOM 850 C C . TRP A 1 104 ? -1.507 10.237 6.317 1.00 89.88 104 TRP A C 1
ATOM 852 O O . TRP A 1 104 ? -2.364 10.056 7.183 1.00 89.88 104 TRP A O 1
ATOM 862 N N . LYS A 1 105 ? -1.444 11.347 5.578 1.00 80.81 105 LYS A N 1
ATOM 863 C CA . LYS A 1 105 ? -2.307 12.520 5.795 1.00 80.81 105 LYS A CA 1
ATOM 864 C C . LYS A 1 105 ? -3.550 12.525 4.919 1.00 80.81 105 LYS A C 1
ATOM 866 O O . LYS A 1 105 ? -4.362 13.439 5.036 1.00 80.81 105 LYS A O 1
ATOM 871 N N . THR A 1 106 ? -3.663 11.566 4.004 1.00 84.75 106 THR A N 1
ATOM 872 C CA . THR A 1 106 ? -4.816 11.460 3.107 1.00 84.75 106 THR A CA 1
ATOM 873 C C . THR A 1 106 ? -5.776 10.383 3.599 1.00 84.75 106 THR A C 1
ATOM 875 O O . THR A 1 106 ? -5.558 9.771 4.645 1.00 84.75 106 THR A O 1
ATOM 878 N N . GLU A 1 107 ? -6.861 10.172 2.864 1.00 89.88 107 GLU A N 1
ATOM 879 C CA . GLU A 1 107 ? -7.839 9.141 3.186 1.00 89.88 107 GLU A CA 1
ATOM 880 C C . GLU A 1 107 ? -7.192 7.749 3.176 1.00 89.88 107 GLU A C 1
ATOM 882 O O . GLU A 1 107 ? -6.302 7.447 2.372 1.00 89.88 107 GLU A O 1
ATOM 887 N N . ALA A 1 108 ? -7.615 6.915 4.120 1.00 92.62 108 ALA A N 1
ATOM 888 C CA . ALA A 1 108 ? -7.189 5.529 4.202 1.00 92.62 108 ALA A CA 1
ATOM 889 C C . ALA A 1 108 ? -7.804 4.698 3.067 1.00 92.62 108 ALA A C 1
ATOM 891 O O . ALA A 1 108 ? -8.868 5.051 2.551 1.00 92.62 108 ALA A O 1
ATOM 892 N N . PRO A 1 109 ? -7.174 3.577 2.680 1.00 94.31 109 PRO A N 1
ATOM 893 C CA . PRO A 1 109 ? -7.778 2.685 1.703 1.00 94.31 109 PRO A CA 1
ATOM 894 C C . PRO A 1 109 ? -9.037 2.009 2.273 1.00 94.31 109 PRO A C 1
ATOM 896 O O . PRO A 1 109 ? -9.230 1.938 3.489 1.00 94.31 109 PRO A O 1
ATOM 899 N N . PHE A 1 110 ? -9.882 1.486 1.380 1.00 94.12 110 PHE A N 1
ATOM 900 C CA . PHE A 1 110 ? -11.084 0.704 1.713 1.00 94.12 110 PHE A CA 1
ATOM 901 C C . PHE A 1 110 ? -12.128 1.465 2.548 1.00 94.12 110 PHE A C 1
ATOM 903 O O . PHE A 1 110 ? -12.897 0.861 3.297 1.00 94.12 110 PHE A O 1
ATOM 910 N N . SER A 1 111 ? -12.160 2.801 2.435 1.00 92.12 111 SER A N 1
ATOM 911 C CA . SER A 1 111 ? -13.085 3.659 3.195 1.00 92.12 111 SER A CA 1
ATOM 912 C C . SER A 1 111 ? -13.012 3.448 4.721 1.00 92.12 111 SER A C 1
ATOM 914 O O . SER A 1 111 ? -14.017 3.571 5.435 1.00 92.12 111 SER A O 1
ATOM 916 N N . LEU A 1 112 ? -11.832 3.084 5.235 1.00 93.62 112 LEU A N 1
ATOM 917 C CA . LEU A 1 112 ? -11.607 2.845 6.660 1.00 93.62 112 LEU A CA 1
ATOM 918 C C . LEU A 1 112 ? -11.509 4.164 7.433 1.00 93.62 112 LEU A C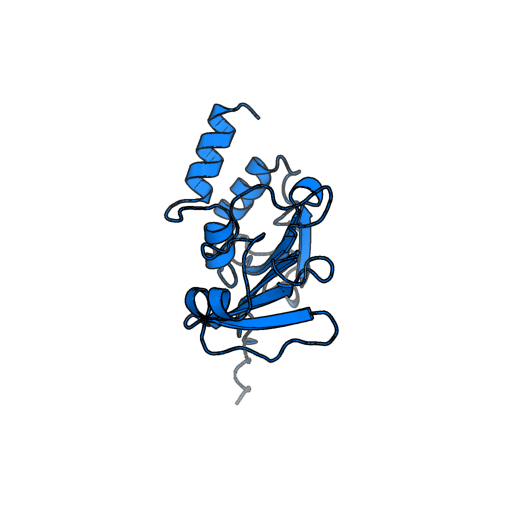 1
ATOM 920 O O . LEU A 1 112 ? -10.792 5.083 7.039 1.00 93.62 112 LEU A O 1
ATOM 924 N N . ASP A 1 113 ? -12.197 4.240 8.572 1.00 91.88 113 ASP A N 1
ATOM 925 C CA . ASP A 1 113 ? -12.040 5.343 9.520 1.00 91.88 113 ASP A CA 1
ATOM 926 C C . ASP A 1 113 ? -10.976 4.991 10.560 1.00 91.88 113 ASP A C 1
ATOM 928 O O . ASP A 1 113 ? -11.228 4.365 11.588 1.00 91.88 113 ASP A O 1
ATOM 932 N N . ILE A 1 114 ? -9.768 5.469 10.305 1.00 91.50 114 ILE A N 1
ATOM 933 C CA . ILE A 1 114 ? -8.582 5.221 11.121 1.00 91.50 114 ILE A CA 1
ATOM 934 C C . ILE A 1 114 ? -8.769 5.535 12.613 1.00 91.50 114 ILE A C 1
ATOM 936 O O . ILE A 1 114 ? -8.113 4.909 13.441 1.00 91.50 114 ILE A O 1
ATOM 940 N N . GLN A 1 115 ? -9.639 6.473 12.992 1.00 89.62 115 GLN A N 1
ATOM 941 C CA . GLN A 1 115 ? -9.818 6.858 14.397 1.00 89.62 115 GLN A CA 1
ATOM 942 C C . GLN A 1 115 ? -10.927 6.070 15.095 1.00 89.62 115 GLN A C 1
ATOM 944 O O . GLN A 1 115 ? -10.879 5.882 16.315 1.00 89.62 115 GLN A O 1
ATOM 949 N N . SER A 1 116 ? -11.946 5.650 14.344 1.00 89.62 116 SER A N 1
ATOM 950 C CA . SER A 1 116 ? -13.153 5.050 14.913 1.00 89.62 116 SER A CA 1
ATOM 951 C C . SER A 1 116 ? -13.341 3.570 14.596 1.00 89.62 116 SER A C 1
ATOM 953 O O . SER A 1 116 ? -14.188 2.947 15.242 1.00 89.62 116 SER A O 1
ATOM 955 N N . GLU A 1 117 ? -12.541 2.996 13.687 1.00 91.81 117 GLU A N 1
ATOM 956 C CA . GLU A 1 117 ? -12.639 1.578 13.349 1.00 91.81 117 GLU A CA 1
ATOM 957 C C . GLU A 1 117 ? -12.533 0.689 14.594 1.00 91.81 117 GLU A C 1
ATOM 959 O O . GLU A 1 117 ? -11.740 0.905 15.518 1.00 91.81 117 GLU A O 1
ATOM 964 N N . SER A 1 118 ? -13.346 -0.357 14.567 1.00 89.31 118 SER A N 1
ATOM 965 C CA . SER A 1 118 ? -13.426 -1.426 15.550 1.00 89.31 118 SER A CA 1
ATOM 966 C C . SER A 1 118 ? -13.379 -2.770 14.832 1.00 89.31 118 SER A C 1
ATOM 968 O O . SER A 1 118 ? -13.633 -2.841 13.629 1.00 89.31 118 SER A O 1
ATOM 970 N N . LEU A 1 119 ? -13.139 -3.848 15.580 1.00 84.56 119 LEU A N 1
ATOM 971 C CA . LEU A 1 119 ? -13.122 -5.211 15.036 1.00 84.56 119 LEU A CA 1
ATOM 972 C C . LEU A 1 119 ? -14.405 -5.565 14.276 1.00 84.56 119 LEU A C 1
ATOM 974 O O . LEU A 1 119 ? -14.357 -6.221 13.245 1.00 84.56 119 LEU A O 1
ATOM 978 N N . THR A 1 120 ? -15.558 -5.105 14.757 1.00 85.31 120 THR A N 1
ATOM 979 C CA . THR A 1 120 ? -16.842 -5.419 14.122 1.00 85.31 120 THR A CA 1
ATOM 980 C C . THR A 1 120 ? -17.106 -4.551 12.893 1.00 85.31 120 THR A C 1
ATOM 982 O O . THR A 1 120 ? -17.635 -5.039 11.899 1.00 85.31 120 THR A O 1
ATOM 985 N N . SER A 1 121 ? -16.747 -3.262 12.928 1.00 89.69 121 SER A N 1
ATOM 986 C CA . SER A 1 121 ? -16.995 -2.361 11.793 1.00 89.69 121 SER A CA 1
ATOM 987 C C . SER A 1 121 ? -16.106 -2.684 10.597 1.00 89.69 121 SER A C 1
ATOM 989 O O . SER A 1 121 ? -16.574 -2.634 9.461 1.00 89.69 121 SER A O 1
ATOM 991 N N . ILE A 1 122 ? -14.856 -3.078 10.838 1.00 91.62 122 ILE A N 1
ATOM 992 C CA . ILE A 1 122 ? -13.902 -3.343 9.762 1.00 91.62 122 ILE A CA 1
ATOM 993 C C . ILE A 1 122 ? -14.227 -4.614 8.969 1.00 91.62 122 ILE A C 1
ATOM 995 O O . ILE A 1 122 ? -14.041 -4.629 7.755 1.00 91.62 122 ILE A O 1
ATOM 999 N N . GLN A 1 123 ? -14.785 -5.642 9.620 1.00 90.06 123 GLN A N 1
ATOM 1000 C CA . GLN A 1 123 ? -15.212 -6.885 8.964 1.00 90.06 123 GLN A CA 1
ATOM 1001 C C . GLN A 1 123 ? -16.221 -6.606 7.850 1.00 90.06 123 GLN A C 1
ATOM 1003 O O . GLN A 1 123 ? -16.127 -7.161 6.763 1.00 90.06 123 GLN A O 1
ATOM 1008 N N . THR A 1 124 ? -17.139 -5.660 8.078 1.00 87.75 124 THR A N 1
ATOM 1009 C CA . THR A 1 124 ? -18.128 -5.270 7.062 1.00 87.75 124 THR A CA 1
ATOM 1010 C C . THR A 1 124 ? -17.525 -4.545 5.856 1.00 87.75 124 THR A C 1
ATOM 1012 O O . THR A 1 124 ? -18.186 -4.437 4.826 1.00 87.75 124 THR A O 1
ATOM 1015 N N . LYS A 1 125 ? -16.293 -4.031 5.980 1.00 92.06 125 LYS A N 1
ATOM 1016 C CA . LYS A 1 125 ? -15.599 -3.250 4.946 1.00 92.06 125 LYS A CA 1
ATOM 1017 C C . LYS A 1 125 ? -14.532 -4.045 4.199 1.00 92.06 125 LYS A C 1
ATOM 1019 O O . LYS A 1 125 ? -14.292 -3.756 3.031 1.00 92.06 125 LYS A O 1
ATOM 1024 N N . LEU A 1 126 ? -13.869 -4.986 4.873 1.00 93.19 126 LEU A N 1
ATOM 1025 C CA . LEU A 1 126 ? -12.789 -5.782 4.292 1.00 93.19 126 LEU A CA 1
ATOM 1026 C C . LEU A 1 126 ? -13.272 -7.176 3.902 1.00 93.19 126 LEU A C 1
ATOM 1028 O O . LEU A 1 126 ? -13.385 -7.459 2.715 1.00 93.19 126 LEU A O 1
ATOM 1032 N N . SER A 1 127 ? -13.521 -8.041 4.885 1.00 90.25 127 SER A N 1
ATOM 1033 C CA . SER A 1 127 ? -13.902 -9.436 4.664 1.00 90.25 127 SER A CA 1
ATOM 1034 C C . SER A 1 127 ? -14.392 -10.083 5.961 1.00 90.25 127 SER A C 1
ATOM 1036 O O . SER A 1 127 ? -14.022 -9.649 7.060 1.00 90.25 127 SER A O 1
ATOM 1038 N N . ASP A 1 128 ? -15.195 -11.137 5.826 1.00 88.94 128 ASP A N 1
ATOM 1039 C CA . ASP A 1 128 ? -15.526 -12.080 6.896 1.00 88.94 128 ASP A CA 1
ATOM 1040 C C . ASP A 1 128 ? -14.480 -13.202 7.050 1.00 88.94 128 ASP A C 1
ATOM 1042 O O . ASP A 1 128 ? -14.488 -13.892 8.070 1.00 88.94 128 ASP A O 1
ATOM 1046 N N . ASP A 1 129 ? -13.541 -13.330 6.106 1.00 93.06 129 ASP A N 1
ATOM 1047 C CA . ASP A 1 129 ? -12.349 -14.175 6.213 1.00 93.06 129 ASP A CA 1
ATOM 1048 C C . ASP A 1 129 ? -11.172 -13.378 6.801 1.00 93.06 129 ASP A C 1
ATOM 1050 O O . ASP A 1 129 ? -10.583 -12.498 6.157 1.00 93.06 129 ASP A O 1
ATOM 1054 N N . PHE A 1 130 ? -10.843 -13.663 8.062 1.00 94.06 130 PHE A N 1
ATOM 1055 C CA . PHE A 1 130 ? -9.807 -12.962 8.813 1.00 94.06 130 PHE A CA 1
ATOM 1056 C C . PHE A 1 130 ? -9.147 -13.849 9.874 1.00 94.06 130 PHE A C 1
ATOM 1058 O O . PHE A 1 130 ? -9.692 -14.860 10.317 1.00 94.06 130 PHE A O 1
ATOM 1065 N N . THR A 1 131 ? -7.962 -13.441 10.326 1.00 94.00 131 THR A N 1
ATOM 1066 C CA . THR A 1 131 ? -7.241 -14.110 11.420 1.00 94.00 131 THR A CA 1
ATOM 1067 C C . THR A 1 131 ? -7.656 -13.579 12.790 1.00 94.00 131 THR A C 1
ATOM 1069 O O . THR A 1 131 ? -8.126 -12.447 12.916 1.00 94.00 131 THR A O 1
ATOM 1072 N N . ASP A 1 132 ? -7.384 -14.336 13.853 1.00 92.69 132 ASP A N 1
ATOM 1073 C CA . ASP A 1 132 ? -7.381 -13.774 15.207 1.00 92.69 132 ASP A CA 1
ATOM 1074 C C . ASP A 1 132 ? -6.344 -12.643 15.340 1.00 92.69 132 ASP A C 1
ATOM 1076 O O . ASP A 1 132 ? -5.401 -12.534 14.545 1.00 92.69 132 ASP A O 1
ATOM 1080 N N . ILE A 1 133 ? -6.532 -11.788 16.350 1.00 92.31 133 ILE A N 1
ATOM 1081 C CA . ILE A 1 133 ? -5.583 -10.720 16.677 1.00 92.31 133 ILE A CA 1
ATOM 1082 C C . ILE A 1 133 ? -4.352 -11.327 17.349 1.00 92.31 133 ILE A C 1
ATOM 1084 O O . ILE A 1 133 ? -4.470 -12.074 18.321 1.00 92.31 133 ILE A O 1
ATOM 1088 N N . THR A 1 134 ? -3.173 -10.973 16.853 1.00 92.00 134 THR A N 1
ATOM 1089 C CA . THR A 1 134 ? -1.881 -11.381 17.414 1.00 92.00 134 THR A CA 1
ATOM 1090 C C . THR A 1 134 ? -1.481 -10.540 18.632 1.00 92.00 134 THR A C 1
ATOM 1092 O O . THR A 1 134 ? -2.048 -9.480 18.896 1.00 92.00 134 THR A O 1
ATOM 1095 N N . ASP A 1 135 ? -0.443 -10.969 19.355 1.00 88.94 135 ASP A N 1
ATOM 1096 C CA . ASP A 1 135 ? 0.075 -10.258 20.538 1.00 88.94 135 ASP A CA 1
ATOM 1097 C C . ASP A 1 135 ? 0.527 -8.816 20.248 1.00 88.94 135 ASP A C 1
ATOM 1099 O O . ASP A 1 135 ? 0.469 -7.950 21.118 1.00 88.94 135 ASP A O 1
ATOM 1103 N N . ASP A 1 136 ? 0.963 -8.542 19.018 1.00 90.88 136 ASP A N 1
ATOM 1104 C CA . ASP A 1 136 ? 1.332 -7.204 18.546 1.00 90.88 136 ASP A CA 1
ATOM 1105 C C . ASP A 1 136 ? 0.170 -6.458 17.874 1.00 90.88 136 ASP A C 1
ATOM 1107 O O . ASP A 1 136 ? 0.377 -5.507 17.119 1.00 90.88 136 ASP A O 1
ATOM 1111 N N . LEU A 1 137 ? -1.059 -6.877 18.186 1.00 92.81 137 LEU A N 1
ATOM 1112 C CA . LEU A 1 137 ? -2.310 -6.271 17.748 1.00 92.81 137 LEU A CA 1
ATOM 1113 C C . LEU A 1 137 ? -2.460 -6.211 16.227 1.00 92.81 137 LEU A C 1
ATOM 1115 O O . LEU A 1 137 ? -3.030 -5.257 15.689 1.00 92.81 137 LEU A O 1
ATOM 1119 N N . ARG A 1 138 ? -1.954 -7.224 15.520 1.00 94.31 138 ARG A N 1
ATOM 1120 C CA . ARG A 1 138 ? -2.134 -7.358 14.076 1.00 94.31 138 ARG A CA 1
ATOM 1121 C C . ARG A 1 138 ? -3.241 -8.337 13.754 1.00 94.31 138 ARG A C 1
ATOM 1123 O O . ARG A 1 138 ? -3.488 -9.296 14.477 1.00 94.31 138 ARG A O 1
ATOM 1130 N N . GLN A 1 139 ? -3.902 -8.078 12.640 1.00 95.12 139 GLN A N 1
ATOM 1131 C CA . GLN A 1 139 ? -4.974 -8.910 12.137 1.00 95.12 139 GLN A CA 1
ATOM 1132 C C . GLN A 1 139 ? -4.989 -8.857 10.615 1.00 95.12 139 GLN A C 1
ATOM 1134 O O . GLN A 1 139 ? -4.896 -7.773 10.046 1.00 95.12 139 GLN A O 1
ATOM 1139 N N . SER A 1 140 ? -5.104 -10.006 9.958 1.00 96.69 140 SER A N 1
ATOM 1140 C CA . SER A 1 140 ? -5.165 -10.080 8.496 1.00 96.69 140 SER A CA 1
ATOM 1141 C C . SER A 1 140 ? -6.588 -10.333 8.019 1.00 96.69 140 SER A C 1
ATOM 1143 O O . SER A 1 140 ? -7.300 -11.120 8.634 1.00 96.69 140 SER A O 1
ATOM 1145 N N . TYR A 1 141 ? -6.963 -9.689 6.918 1.00 96.62 141 TYR A N 1
ATOM 1146 C CA . TYR A 1 141 ? -8.239 -9.850 6.220 1.00 96.62 141 TYR A CA 1
ATOM 1147 C C . TYR A 1 141 ? -7.968 -10.281 4.778 1.00 96.62 141 TYR A C 1
ATOM 1149 O O . TYR A 1 141 ? -7.163 -9.643 4.089 1.00 96.62 141 TYR A O 1
ATOM 1157 N N . TYR A 1 142 ? -8.629 -11.343 4.321 1.00 95.50 142 TYR A N 1
ATOM 1158 C CA . TYR A 1 142 ? -8.442 -11.918 2.988 1.00 95.50 142 TYR A CA 1
ATOM 1159 C C . TYR A 1 142 ? -9.548 -11.427 2.052 1.00 95.50 142 TYR A C 1
ATOM 1161 O O . TYR A 1 142 ? -10.724 -11.707 2.270 1.00 95.50 142 TYR A O 1
ATOM 1169 N N . LEU A 1 143 ? -9.177 -10.656 1.028 1.00 94.88 143 LEU A N 1
ATOM 1170 C CA . LEU A 1 143 ? -10.115 -10.121 0.041 1.00 94.88 143 LEU A CA 1
ATOM 1171 C C . LEU A 1 143 ? -10.319 -11.109 -1.116 1.00 94.88 143 LEU A C 1
ATOM 1173 O O . LEU A 1 143 ? -9.393 -11.825 -1.508 1.00 94.88 143 LEU A O 1
ATOM 1177 N N . ASP A 1 144 ? -11.497 -11.057 -1.741 1.00 91.38 144 ASP A N 1
ATOM 1178 C CA . ASP A 1 144 ? -11.899 -11.949 -2.844 1.00 91.38 144 ASP A CA 1
ATOM 1179 C C . ASP A 1 144 ? -10.973 -11.913 -4.073 1.00 91.38 144 ASP A C 1
ATOM 1181 O O . ASP A 1 144 ? -10.943 -12.848 -4.873 1.00 91.38 144 ASP A O 1
ATOM 1185 N N . ASP A 1 145 ? -10.202 -10.840 -4.258 1.00 90.19 145 ASP A N 1
ATOM 1186 C CA . ASP A 1 145 ? -9.283 -10.686 -5.392 1.00 90.19 145 ASP A CA 1
ATOM 1187 C C . ASP A 1 145 ? -7.846 -11.166 -5.115 1.00 90.19 145 ASP A C 1
ATOM 1189 O O . ASP A 1 145 ? -6.929 -10.956 -5.929 1.00 90.19 145 ASP A O 1
ATOM 1193 N N . GLY A 1 146 ? -7.660 -11.839 -3.977 1.00 91.06 146 GLY A N 1
ATOM 1194 C CA . GLY A 1 146 ? -6.397 -12.415 -3.528 1.00 91.06 146 GLY A CA 1
ATOM 1195 C C . GLY A 1 146 ? -5.485 -11.426 -2.806 1.00 91.06 146 GLY A C 1
ATOM 1196 O O . GLY A 1 146 ? -4.341 -11.774 -2.495 1.00 91.06 146 GLY A O 1
ATOM 1197 N N . ARG A 1 147 ? -5.939 -10.193 -2.549 1.00 95.06 147 ARG A N 1
ATOM 1198 C CA . ARG A 1 147 ? -5.221 -9.255 -1.679 1.00 95.06 147 ARG A CA 1
ATOM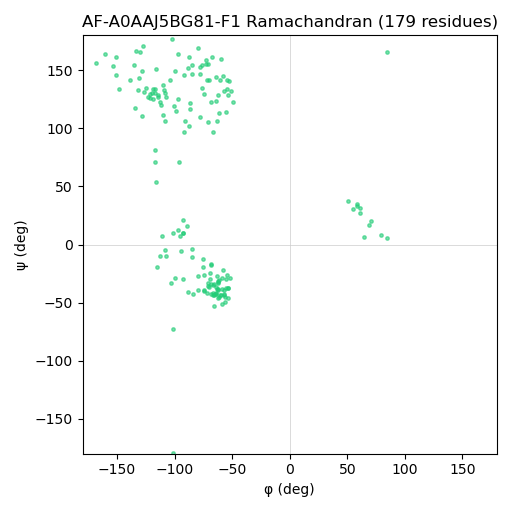 1199 C C . ARG A 1 147 ? -5.446 -9.593 -0.212 1.00 95.06 147 ARG A C 1
ATOM 1201 O O . ARG A 1 147 ? -6.522 -10.026 0.185 1.00 95.06 147 ARG A O 1
ATOM 1208 N N . VAL A 1 148 ? -4.422 -9.351 0.593 1.00 96.62 148 VAL A N 1
ATOM 1209 C CA . VAL A 1 148 ? -4.486 -9.465 2.050 1.00 96.62 148 VAL A CA 1
ATOM 1210 C C . VAL A 1 148 ? -4.226 -8.096 2.637 1.00 96.62 148 VAL A C 1
ATOM 1212 O O . VAL A 1 148 ? -3.255 -7.429 2.270 1.00 96.62 148 VAL A O 1
ATOM 1215 N N . VAL A 1 149 ? -5.106 -7.688 3.542 1.00 97.62 149 VAL A N 1
ATOM 1216 C CA . VAL A 1 149 ? -5.002 -6.436 4.282 1.00 97.62 149 VAL A CA 1
ATOM 1217 C C . VAL A 1 149 ? -4.650 -6.780 5.723 1.00 97.62 149 VAL A C 1
ATOM 1219 O O . VAL A 1 149 ? -5.487 -7.276 6.471 1.00 97.62 149 VAL A O 1
ATOM 1222 N N . GLU A 1 150 ? -3.402 -6.538 6.112 1.00 97.31 150 GLU A N 1
ATOM 1223 C CA . GLU A 1 150 ? -2.967 -6.609 7.505 1.00 97.31 150 GLU A CA 1
ATOM 1224 C C . GLU A 1 150 ? -3.220 -5.252 8.171 1.00 97.31 150 GLU A C 1
ATOM 1226 O O . GLU A 1 150 ? -2.709 -4.21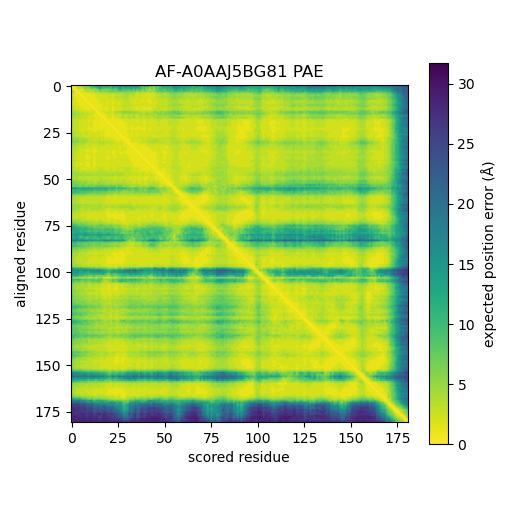2 7.751 1.00 97.31 150 GLU A O 1
ATOM 1231 N N . VAL A 1 151 ? -4.008 -5.266 9.236 1.00 96.06 151 VAL A N 1
ATOM 1232 C CA . VAL A 1 151 ? -4.344 -4.108 10.057 1.00 96.06 151 VAL A CA 1
ATOM 1233 C C . VAL A 1 151 ? -3.600 -4.242 11.374 1.00 96.06 151 VAL A C 1
ATOM 1235 O O . VAL A 1 151 ? -3.698 -5.262 12.049 1.00 96.06 151 VAL A O 1
ATOM 1238 N N . THR A 1 152 ? -2.850 -3.210 11.751 1.00 95.31 152 THR A N 1
ATOM 1239 C CA . THR A 1 152 ? -2.289 -3.079 13.102 1.00 95.31 152 THR A CA 1
ATOM 1240 C C . THR A 1 152 ? -3.155 -2.103 13.887 1.00 95.31 152 THR A C 1
ATOM 1242 O O . THR A 1 152 ? -3.291 -0.943 13.483 1.00 95.31 152 THR A O 1
ATOM 1245 N N . TRP A 1 153 ? -3.749 -2.559 14.986 1.00 92.69 153 TRP A N 1
ATOM 1246 C CA . TRP A 1 153 ? -4.633 -1.755 15.831 1.00 92.69 153 TRP A CA 1
ATOM 1247 C C . TRP A 1 153 ? -3.849 -0.808 16.740 1.00 92.69 153 TRP A C 1
ATOM 1249 O O . TRP A 1 153 ? -2.707 -1.073 17.112 1.00 92.69 153 TRP A O 1
ATOM 1259 N N . ASN A 1 154 ? -4.470 0.312 17.107 1.00 88.38 154 ASN A N 1
ATOM 1260 C CA . ASN A 1 154 ? -3.880 1.274 18.032 1.00 88.38 154 ASN A CA 1
ATOM 1261 C C . ASN A 1 154 ? -3.996 0.777 19.486 1.00 88.38 154 ASN A C 1
ATOM 1263 O O . ASN A 1 154 ? -5.079 0.778 20.079 1.00 88.38 154 ASN A O 1
ATOM 1267 N N . ASP A 1 155 ? -2.856 0.400 20.064 1.00 77.38 155 ASP A N 1
ATOM 1268 C CA . ASP A 1 155 ? -2.720 -0.124 21.428 1.00 77.38 155 ASP A CA 1
ATOM 1269 C C . ASP A 1 155 ? -3.137 0.875 22.522 1.00 77.38 155 ASP A C 1
ATOM 1271 O O . ASP A 1 155 ? -3.665 0.487 23.564 1.00 77.38 155 ASP A O 1
ATOM 1275 N N . LYS A 1 156 ? -2.946 2.176 22.284 1.00 74.62 156 LYS A N 1
ATOM 1276 C CA . LYS A 1 156 ? -3.183 3.238 23.278 1.00 74.62 156 LYS A CA 1
ATOM 1277 C C . LYS A 1 156 ? -4.646 3.624 23.432 1.00 74.62 156 LYS A C 1
ATOM 1279 O O . LYS A 1 156 ? -5.022 4.141 24.482 1.00 74.62 156 LYS A O 1
ATOM 1284 N N . LEU A 1 157 ? -5.453 3.446 22.388 1.00 66.19 157 LEU A N 1
ATOM 1285 C CA . LEU A 1 157 ? -6.838 3.929 22.355 1.00 66.19 157 LEU A CA 1
ATOM 1286 C C . LEU A 1 157 ? -7.877 2.808 22.473 1.00 66.19 157 LEU A C 1
ATOM 1288 O O . LEU A 1 157 ? -9.060 3.106 22.638 1.00 66.19 157 LEU A O 1
ATOM 1292 N N . GLY A 1 158 ? -7.464 1.538 22.383 1.00 67.56 158 GLY A N 1
ATOM 1293 C CA . GLY A 1 158 ? -8.369 0.380 22.389 1.00 67.56 158 GLY A CA 1
ATOM 1294 C C . GLY A 1 158 ? -9.320 0.318 21.183 1.00 67.56 158 GLY A C 1
ATOM 1295 O O . GLY A 1 158 ? -10.222 -0.515 21.156 1.00 67.56 158 GLY A O 1
ATOM 1296 N N . LYS A 1 159 ? -9.143 1.220 20.210 1.00 78.44 159 LYS A N 1
ATOM 1297 C CA . LYS A 1 159 ? -9.854 1.326 18.931 1.00 78.44 159 LYS A CA 1
ATOM 1298 C C . LYS A 1 159 ? -9.024 2.159 17.953 1.00 78.44 159 LYS A C 1
ATOM 1300 O O . LYS A 1 159 ? -8.139 2.908 18.376 1.00 78.44 159 LYS A O 1
ATOM 1305 N N . GLY A 1 160 ? -9.356 2.074 16.670 1.00 89.19 160 GLY A N 1
ATOM 1306 C CA . GLY A 1 160 ? -8.643 2.765 15.604 1.00 89.19 160 GLY A CA 1
ATOM 1307 C C . GLY A 1 160 ? -7.418 2.002 15.099 1.00 89.19 160 GLY A C 1
ATOM 1308 O O . GLY A 1 160 ? -6.935 1.043 15.705 1.00 89.19 160 GLY A O 1
ATOM 1309 N N . ILE A 1 161 ? -6.923 2.443 13.953 1.00 93.00 161 ILE A N 1
ATOM 1310 C CA . ILE A 1 161 ? -5.905 1.770 13.156 1.00 93.00 161 ILE A CA 1
ATOM 1311 C C . ILE A 1 161 ? -4.594 2.544 13.262 1.00 93.00 161 ILE A C 1
ATOM 1313 O O . ILE A 1 161 ? -4.537 3.755 13.059 1.00 93.00 161 ILE A O 1
ATOM 1317 N N . GLN A 1 162 ? -3.515 1.832 13.564 1.00 93.62 162 GLN A N 1
ATOM 1318 C CA . GLN A 1 162 ? -2.166 2.383 13.559 1.00 93.62 162 GLN A CA 1
ATOM 1319 C C . GLN A 1 162 ? -1.504 2.267 12.190 1.00 93.62 162 GLN A C 1
ATOM 1321 O O . GLN A 1 162 ? -0.803 3.190 11.766 1.00 93.62 162 GLN A O 1
ATOM 1326 N N . ARG A 1 163 ? -1.697 1.130 11.519 1.00 95.06 163 ARG A N 1
ATOM 1327 C CA . ARG A 1 163 ? -1.027 0.802 10.261 1.00 95.06 163 ARG A CA 1
ATOM 1328 C C . ARG A 1 163 ? -1.894 -0.121 9.416 1.00 95.06 163 ARG A C 1
ATOM 1330 O O . ARG A 1 163 ? -2.581 -0.981 9.965 1.00 95.06 163 ARG A O 1
ATOM 1337 N N . ILE A 1 164 ? -1.818 0.045 8.100 1.00 97.19 164 ILE A N 1
ATOM 1338 C CA . ILE A 1 164 ? -2.382 -0.879 7.112 1.00 97.19 164 ILE A CA 1
ATOM 1339 C C . ILE A 1 164 ? -1.253 -1.333 6.198 1.00 97.19 164 ILE A C 1
ATOM 1341 O O . ILE A 1 164 ? -0.574 -0.493 5.616 1.00 97.19 164 ILE A O 1
ATOM 1345 N N . LEU A 1 165 ? -1.080 -2.638 6.043 1.00 97.75 165 LEU A N 1
ATOM 1346 C CA . LEU A 1 165 ? -0.215 -3.249 5.043 1.00 97.75 165 LEU A CA 1
ATOM 1347 C C . LEU A 1 165 ? -1.089 -4.028 4.061 1.00 97.75 165 LEU A C 1
ATOM 1349 O O . LEU A 1 165 ? -1.910 -4.847 4.462 1.00 97.75 165 LEU A O 1
ATOM 1353 N N . VAL A 1 166 ? -0.899 -3.783 2.770 1.00 97.94 166 VAL A N 1
ATOM 1354 C CA . VAL A 1 166 ? -1.577 -4.505 1.694 1.00 97.94 166 VAL A CA 1
ATOM 1355 C C . VAL A 1 166 ? -0.548 -5.295 0.908 1.00 97.94 166 VAL A C 1
ATOM 1357 O O . VAL A 1 166 ? 0.439 -4.735 0.426 1.00 97.94 166 VAL A O 1
ATOM 1360 N N . VAL A 1 167 ? -0.806 -6.590 0.766 1.00 96.25 167 VAL A N 1
ATOM 1361 C CA . VAL A 1 167 ? -0.051 -7.520 -0.082 1.00 96.25 167 VAL A CA 1
ATOM 1362 C C . VAL A 1 167 ? -1.018 -8.262 -0.999 1.00 96.25 167 VAL A C 1
ATOM 1364 O O . VAL A 1 167 ? -2.236 -8.190 -0.823 1.00 96.25 167 VAL A O 1
ATOM 1367 N N . ARG A 1 168 ? -0.496 -9.007 -1.970 1.00 93.31 168 ARG A N 1
ATOM 1368 C CA . ARG A 1 168 ? -1.291 -9.942 -2.768 1.00 93.31 168 ARG A CA 1
ATOM 1369 C C . ARG A 1 168 ? -0.676 -11.335 -2.702 1.00 93.31 168 ARG A C 1
ATOM 1371 O O . ARG A 1 168 ? 0.540 -11.485 -2.794 1.00 93.31 168 ARG A O 1
ATOM 1378 N N . LEU A 1 169 ? -1.509 -12.353 -2.504 1.00 86.88 169 LEU A N 1
ATOM 1379 C CA . LEU A 1 169 ? -1.063 -13.744 -2.512 1.00 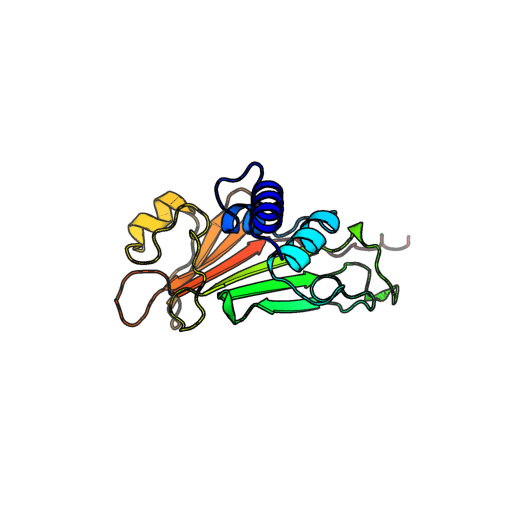86.88 169 LEU A CA 1
ATOM 1380 C C . LEU A 1 169 ? -0.713 -14.172 -3.941 1.00 86.88 169 LEU A C 1
ATOM 1382 O O . LEU A 1 169 ? -1.393 -13.794 -4.893 1.00 86.88 169 LEU A O 1
ATOM 1386 N N . GLY A 1 170 ? 0.346 -14.971 -4.084 1.00 76.81 170 GLY A N 1
ATOM 1387 C CA . GLY A 1 170 ? 0.738 -15.547 -5.375 1.00 76.81 170 GLY A CA 1
ATOM 1388 C C . GLY A 1 170 ? 1.314 -14.549 -6.385 1.00 76.81 170 GLY A C 1
ATOM 1389 O O . GLY A 1 170 ? 1.308 -14.837 -7.577 1.00 76.81 170 GLY A O 1
ATOM 1390 N N . VAL A 1 171 ? 1.806 -13.387 -5.937 1.00 66.00 171 VAL A N 1
ATOM 1391 C CA . VAL A 1 171 ? 2.487 -12.411 -6.814 1.00 66.00 171 VAL A CA 1
ATOM 1392 C C . VAL A 1 171 ? 3.745 -13.008 -7.452 1.00 66.00 171 VAL A C 1
ATOM 1394 O O . VAL A 1 171 ? 4.037 -12.701 -8.604 1.00 66.00 171 VAL A O 1
ATOM 1397 N N . ASP A 1 172 ? 4.393 -13.939 -6.747 1.00 59.78 172 ASP A N 1
ATOM 1398 C CA . ASP A 1 172 ? 5.526 -14.731 -7.219 1.00 59.78 172 ASP A CA 1
ATOM 1399 C C . ASP A 1 172 ? 5.157 -16.222 -7.262 1.00 59.78 172 ASP A C 1
ATOM 1401 O O . ASP A 1 172 ? 5.622 -17.020 -6.447 1.00 59.78 172 ASP A O 1
ATOM 1405 N N . ILE A 1 173 ? 4.304 -16.632 -8.203 1.00 51.59 173 ILE A N 1
ATOM 1406 C CA . ILE A 1 173 ? 4.368 -18.032 -8.643 1.00 51.59 173 ILE A CA 1
ATOM 1407 C C . ILE A 1 173 ? 5.663 -18.135 -9.449 1.00 51.59 173 ILE A C 1
ATOM 1409 O O . ILE A 1 173 ? 5.757 -17.582 -10.548 1.00 51.59 173 ILE A O 1
ATOM 1413 N N . GLU A 1 174 ? 6.684 -18.763 -8.859 1.00 48.59 174 GLU A N 1
ATOM 1414 C CA . GLU A 1 174 ? 7.943 -19.038 -9.547 1.00 48.59 174 GLU A CA 1
ATOM 1415 C C . GLU A 1 174 ? 7.638 -19.724 -10.884 1.00 48.59 174 GLU A C 1
ATOM 1417 O O . GLU A 1 174 ? 6.829 -20.649 -10.965 1.00 48.59 174 GLU A O 1
ATOM 1422 N N . PHE A 1 175 ? 8.262 -19.239 -11.957 1.00 45.03 175 PHE A N 1
ATOM 1423 C CA . PHE A 1 175 ? 8.202 -19.913 -13.244 1.00 45.03 175 PHE A CA 1
ATOM 1424 C C . PHE A 1 175 ? 8.943 -21.246 -13.103 1.00 45.03 175 PHE A C 1
ATOM 1426 O O . PHE A 1 175 ? 10.173 -21.282 -13.179 1.00 45.03 175 PHE A O 1
ATOM 1433 N N . GLU A 1 176 ? 8.208 -22.330 -12.862 1.00 44.75 176 GLU A N 1
ATOM 1434 C CA . GLU A 1 176 ? 8.752 -23.680 -12.963 1.00 44.75 176 GLU A CA 1
ATOM 1435 C C . GLU A 1 176 ? 9.194 -23.883 -14.415 1.00 44.75 176 GLU A C 1
ATOM 1437 O O . GLU A 1 176 ? 8.386 -23.866 -15.349 1.00 44.75 176 GLU A O 1
ATOM 1442 N N . LEU A 1 177 ? 10.508 -24.007 -14.628 1.00 44.16 177 LEU A N 1
ATOM 1443 C CA . LEU A 1 177 ? 11.015 -24.490 -15.907 1.00 44.16 177 LEU A CA 1
ATOM 1444 C C . LEU A 1 177 ? 10.384 -25.869 -16.138 1.00 44.16 177 LEU A C 1
ATOM 1446 O O . LEU A 1 177 ? 10.412 -26.677 -15.208 1.00 44.16 177 LEU A O 1
ATOM 1450 N N . PRO A 1 178 ? 9.829 -26.158 -17.331 1.00 49.53 178 PRO A N 1
ATOM 1451 C CA . PRO A 1 178 ? 9.370 -27.506 -17.624 1.00 49.53 178 PRO A CA 1
ATOM 1452 C C . PRO A 1 178 ? 10.532 -28.460 -17.358 1.00 49.53 178 PRO A C 1
ATOM 1454 O O . PRO A 1 178 ? 11.649 -28.207 -17.825 1.00 49.53 178 PRO A O 1
ATOM 1457 N N . GLU A 1 179 ? 10.281 -29.504 -16.562 1.00 50.59 179 GLU A N 1
ATOM 1458 C CA . GLU A 1 179 ? 11.252 -30.572 -16.358 1.00 50.59 179 GLU A CA 1
ATOM 1459 C C . GLU A 1 179 ? 11.730 -31.014 -17.741 1.00 50.59 179 GLU A C 1
ATOM 1461 O O . GLU A 1 179 ? 10.929 -31.308 -18.629 1.00 50.59 179 GLU A O 1
ATOM 1466 N N . SER A 1 180 ? 13.040 -30.940 -17.964 1.00 54.19 180 SER A N 1
ATOM 1467 C CA . SER A 1 180 ? 13.631 -31.390 -19.214 1.00 54.19 180 SER A CA 1
ATOM 1468 C C . SER A 1 180 ? 13.372 -32.890 -19.345 1.00 54.19 180 SER A C 1
ATOM 1470 O O . SER A 1 180 ? 13.990 -33.661 -18.609 1.00 54.19 180 SER A O 1
ATOM 1472 N N . GLU A 1 181 ? 12.452 -33.267 -20.237 1.00 46.31 181 GLU A N 1
ATOM 1473 C CA . GLU A 1 181 ? 12.263 -34.647 -20.708 1.00 46.31 181 GLU A CA 1
ATOM 1474 C C . GLU A 1 181 ? 13.512 -35.180 -21.427 1.00 46.31 181 GLU A C 1
ATOM 1476 O O . GLU A 1 181 ? 14.144 -34.415 -22.199 1.00 46.31 181 GLU A O 1
#

Organism: NCBI:txid1122977